Protein AF-A0A0J8TZ63-F1 (afdb_monomer)

pLDDT: mean 70.08, std 13.72, range [38.59, 92.56]

Secondary structure (DSSP, 8-state):
--SSHHHHHHHHHHHHHHHHHHHHHHHHHHHHHHHHHHHHHHHHHT--S-HHHHHHHHHHHHHHHHHHHHHHHHHHHHHHHHHHHTTSS---TTHHHHHHHHHHHHHHHHHHHHHHHHHHHHHHHHHHHHHTTT-TTHHHHHHHHHHHHHHHHHHHHHHHHHHHH-THHHHHHHHHHHHHHHHHHHHHHHHHHT-

Structure (mmCIF, N/CA/C/O backbone):
data_AF-A0A0J8TZ63-F1
#
_entry.id   AF-A0A0J8TZ63-F1
#
loop_
_atom_site.group_PDB
_atom_site.id
_atom_site.type_symbol
_atom_site.label_atom_id
_atom_site.label_alt_id
_atom_site.label_comp_id
_atom_site.label_asym_id
_atom_site.label_entity_id
_atom_site.label_seq_id
_atom_site.pdbx_PDB_ins_code
_atom_site.Cartn_x
_atom_site.Cartn_y
_atom_site.Cartn_z
_atom_site.occupancy
_atom_site.B_iso_or_equiv
_atom_site.auth_seq_id
_atom_site.auth_comp_id
_atom_site.auth_asym_id
_atom_site.auth_atom_id
_atom_site.pdbx_PDB_model_num
ATOM 1 N N . MET A 1 1 ? 29.884 -23.725 -29.651 1.00 50.72 1 MET A N 1
ATOM 2 C CA . MET A 1 1 ? 29.909 -24.199 -28.254 1.00 50.72 1 MET A CA 1
ATOM 3 C C . MET A 1 1 ? 30.687 -23.109 -27.531 1.00 50.72 1 MET A C 1
ATOM 5 O O . MET A 1 1 ? 31.843 -22.945 -27.877 1.00 50.72 1 MET A O 1
ATOM 9 N N . ASP A 1 2 ? 30.129 -22.141 -26.799 1.00 47.69 2 ASP A N 1
ATOM 10 C CA . ASP A 1 2 ? 29.003 -22.162 -25.856 1.00 47.69 2 ASP A CA 1
ATOM 11 C C . ASP A 1 2 ? 28.454 -20.734 -25.594 1.00 47.69 2 ASP A C 1
ATOM 13 O O . ASP A 1 2 ? 28.443 -20.260 -24.465 1.00 47.69 2 ASP A O 1
ATOM 17 N N . GLU A 1 3 ? 28.028 -19.995 -26.627 1.00 51.59 3 GLU A N 1
ATOM 18 C CA . GLU A 1 3 ? 27.543 -18.605 -26.441 1.00 51.59 3 GLU A CA 1
ATOM 19 C C . GLU A 1 3 ? 26.008 -18.493 -26.301 1.00 51.59 3 GLU A C 1
ATOM 21 O O . GLU A 1 3 ? 25.497 -17.484 -25.827 1.00 51.59 3 GLU A O 1
ATOM 26 N N . SER A 1 4 ? 25.251 -19.548 -26.636 1.00 54.16 4 SER A N 1
ATOM 27 C CA . SER A 1 4 ? 23.775 -19.570 -26.570 1.00 54.16 4 SER A CA 1
ATOM 28 C C . SER A 1 4 ? 23.189 -20.064 -25.238 1.00 54.16 4 SER A C 1
ATOM 30 O O . SER A 1 4 ? 21.985 -19.944 -25.008 1.00 54.16 4 SER A O 1
ATOM 32 N N . LEU A 1 5 ? 24.023 -20.634 -24.365 1.00 53.41 5 LEU A N 1
ATOM 33 C CA . LEU A 1 5 ? 23.642 -21.169 -23.053 1.00 53.41 5 LEU A CA 1
ATOM 34 C C . LEU A 1 5 ? 23.323 -20.080 -22.001 1.00 53.41 5 LEU A C 1
ATOM 36 O O . LEU A 1 5 ? 22.266 -20.182 -21.377 1.00 53.41 5 LEU A O 1
ATOM 40 N N . PRO A 1 6 ? 24.112 -18.992 -21.847 1.00 58.62 6 PRO A N 1
ATOM 41 C CA . PRO A 1 6 ? 23.830 -17.984 -20.818 1.00 58.62 6 PRO A CA 1
ATOM 42 C C . PRO A 1 6 ? 22.564 -17.162 -21.108 1.00 58.62 6 PRO A C 1
ATOM 44 O O . PRO A 1 6 ? 21.878 -16.724 -20.186 1.00 58.62 6 PRO A O 1
ATOM 47 N N . THR A 1 7 ? 22.209 -16.969 -22.382 1.00 64.75 7 THR A N 1
ATOM 48 C CA . THR A 1 7 ? 20.997 -16.229 -22.768 1.00 64.75 7 THR A CA 1
ATOM 49 C C . THR A 1 7 ? 19.724 -17.032 -22.515 1.00 64.75 7 THR A C 1
ATOM 51 O O . THR A 1 7 ? 18.702 -16.465 -22.127 1.00 64.75 7 THR A O 1
ATOM 54 N N . LEU A 1 8 ? 19.769 -18.355 -22.712 1.00 66.50 8 LEU A N 1
ATOM 55 C CA . LEU A 1 8 ? 18.609 -19.220 -22.510 1.00 66.50 8 LEU A CA 1
ATOM 56 C C . LEU A 1 8 ? 18.281 -19.365 -21.019 1.00 66.50 8 LEU A C 1
ATOM 58 O O . LEU A 1 8 ? 17.120 -19.220 -20.639 1.00 66.50 8 LEU A O 1
ATOM 62 N N . GLU A 1 9 ? 19.286 -19.569 -20.166 1.00 71.88 9 GLU A N 1
ATOM 63 C CA . GLU A 1 9 ? 19.081 -19.627 -18.713 1.00 71.88 9 GLU A CA 1
ATOM 64 C C . GLU A 1 9 ? 18.528 -18.299 -18.175 1.00 71.88 9 GLU A C 1
ATOM 66 O O . GLU A 1 9 ? 17.492 -18.299 -17.512 1.00 71.88 9 GLU A O 1
ATOM 71 N N . ALA A 1 10 ? 19.104 -17.158 -18.578 1.00 67.88 10 ALA A N 1
ATOM 72 C CA . ALA A 1 10 ? 18.615 -15.836 -18.180 1.00 67.88 10 ALA A CA 1
ATOM 73 C C . ALA A 1 10 ? 17.159 -15.580 -18.614 1.00 67.88 10 ALA A C 1
ATOM 75 O O . ALA A 1 10 ? 16.341 -15.127 -17.816 1.00 67.88 10 ALA A O 1
ATOM 76 N N . THR A 1 11 ? 16.793 -15.899 -19.861 1.00 67.75 11 THR A N 1
ATOM 77 C CA . THR A 1 11 ? 15.396 -15.751 -20.321 1.00 67.75 11 THR A CA 1
ATOM 78 C C . THR A 1 11 ? 14.427 -16.662 -19.564 1.00 67.75 11 THR A C 1
ATOM 80 O O . THR A 1 11 ? 13.301 -16.253 -19.274 1.00 67.75 11 THR A O 1
ATOM 83 N N . THR A 1 12 ? 14.866 -17.867 -19.192 1.00 70.38 12 THR A N 1
ATOM 84 C CA . THR A 1 12 ? 14.046 -18.838 -18.458 1.00 70.38 12 THR A CA 1
ATOM 85 C C . THR A 1 12 ? 13.803 -18.378 -17.020 1.00 70.38 12 THR A C 1
ATOM 87 O O . THR A 1 12 ? 12.659 -18.395 -16.565 1.00 70.38 12 THR A O 1
ATOM 90 N N . GLU A 1 13 ? 14.831 -17.887 -16.321 1.00 74.69 13 GLU A N 1
ATOM 91 C CA . GLU A 1 13 ? 14.690 -17.338 -14.965 1.00 74.69 13 GLU A CA 1
ATOM 92 C C . GLU A 1 13 ? 13.761 -16.117 -14.922 1.00 74.69 13 GLU A C 1
ATOM 94 O O . GLU A 1 13 ? 12.886 -16.031 -14.057 1.00 74.69 13 GLU A O 1
ATOM 99 N N . ILE A 1 14 ? 13.887 -15.208 -15.893 1.00 70.19 14 ILE A N 1
ATOM 100 C CA . ILE A 1 14 ? 13.038 -14.013 -16.002 1.00 70.19 14 ILE A CA 1
ATOM 101 C C . ILE A 1 14 ? 11.570 -14.412 -16.219 1.00 70.19 14 ILE A C 1
ATOM 103 O O . ILE A 1 14 ? 10.674 -13.894 -15.551 1.00 70.19 14 ILE A O 1
ATOM 107 N N . PHE A 1 15 ? 11.313 -15.371 -17.109 1.00 71.38 15 PHE A N 1
ATOM 108 C CA . PHE A 1 15 ? 9.959 -15.843 -17.395 1.00 71.38 15 PHE A CA 1
ATOM 109 C C . PHE A 1 15 ? 9.316 -16.572 -16.204 1.00 71.38 15 PHE A C 1
ATOM 111 O O . PHE A 1 15 ? 8.123 -16.407 -15.927 1.00 71.38 15 PHE A O 1
ATOM 118 N N . ILE A 1 16 ? 10.100 -17.371 -15.472 1.00 77.69 16 ILE A N 1
ATOM 119 C CA . ILE A 1 16 ? 9.647 -18.045 -14.248 1.00 77.69 16 ILE A CA 1
ATOM 120 C C . ILE A 1 16 ? 9.289 -17.011 -13.177 1.00 77.69 16 ILE A C 1
ATOM 122 O O . ILE A 1 16 ? 8.248 -17.142 -12.522 1.00 77.69 16 ILE A O 1
ATOM 126 N N . ALA A 1 17 ? 10.105 -15.968 -13.022 1.00 77.94 17 ALA A N 1
ATOM 127 C CA . ALA A 1 17 ? 9.855 -14.895 -12.070 1.00 77.94 17 ALA A CA 1
ATOM 128 C C . ALA A 1 17 ? 8.562 -14.126 -12.396 1.00 77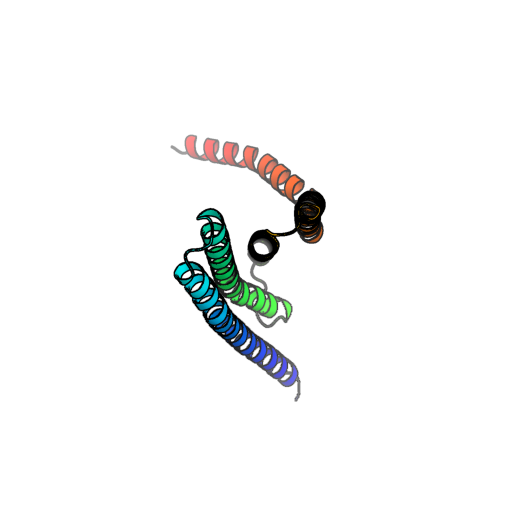.94 17 ALA A C 1
ATOM 130 O O . ALA A 1 17 ? 7.766 -13.873 -11.490 1.00 77.94 17 ALA A O 1
ATOM 131 N N . GLU A 1 18 ? 8.293 -13.825 -13.672 1.00 78.88 18 GLU A N 1
ATOM 132 C CA . GLU A 1 18 ? 7.082 -13.104 -14.092 1.00 78.88 18 GLU A CA 1
ATOM 133 C C . GLU A 1 18 ? 5.816 -13.897 -13.757 1.00 78.88 18 GLU A C 1
ATOM 135 O O . GLU A 1 18 ? 4.876 -13.382 -13.142 1.00 78.88 18 GLU A O 1
ATOM 140 N N . ARG A 1 19 ? 5.812 -15.186 -14.108 1.00 81.00 19 ARG A N 1
ATOM 141 C CA . ARG A 1 19 ? 4.686 -16.082 -13.841 1.00 81.00 19 ARG A CA 1
ATOM 142 C C . ARG A 1 19 ? 4.453 -16.254 -12.344 1.00 81.00 19 ARG A C 1
ATOM 144 O O . ARG A 1 19 ? 3.310 -16.189 -11.899 1.00 81.00 19 ARG A O 1
ATOM 151 N N . THR A 1 20 ? 5.523 -16.442 -11.575 1.00 84.88 20 THR A N 1
ATOM 152 C CA . THR A 1 20 ? 5.445 -16.602 -10.118 1.00 84.88 20 THR A CA 1
ATOM 153 C C . THR A 1 20 ? 4.880 -15.344 -9.465 1.00 84.88 20 THR A C 1
ATOM 155 O O . THR A 1 20 ? 3.964 -15.437 -8.653 1.00 84.88 20 THR A O 1
ATOM 158 N N . LEU A 1 21 ? 5.351 -14.162 -9.865 1.00 83.38 21 LEU A N 1
ATOM 159 C CA . LEU A 1 21 ? 4.903 -12.888 -9.306 1.00 83.38 21 LEU A CA 1
ATOM 160 C C . LEU A 1 21 ? 3.423 -12.607 -9.613 1.00 83.38 21 LEU A C 1
ATOM 162 O O . LEU A 1 21 ? 2.678 -12.233 -8.710 1.00 83.38 21 LEU A O 1
ATOM 166 N N . ASN A 1 22 ? 2.971 -12.867 -10.845 1.00 85.38 22 ASN A N 1
ATOM 167 C CA . ASN A 1 22 ? 1.557 -12.749 -11.221 1.00 85.38 22 ASN A CA 1
ATOM 168 C C . ASN A 1 22 ? 0.657 -13.687 -10.403 1.00 85.38 22 ASN A C 1
ATOM 170 O O . ASN A 1 22 ? -0.403 -13.277 -9.929 1.00 85.38 22 ASN A O 1
ATOM 174 N N . ILE A 1 23 ? 1.085 -14.938 -10.205 1.00 87.88 23 ILE A N 1
ATOM 175 C CA . ILE A 1 23 ? 0.350 -15.905 -9.379 1.00 87.88 23 ILE A CA 1
ATOM 176 C C . ILE A 1 23 ? 0.268 -15.416 -7.929 1.00 87.88 23 ILE A C 1
ATOM 178 O O . ILE A 1 23 ? -0.803 -15.489 -7.327 1.00 87.88 23 ILE A O 1
ATOM 182 N N . LEU A 1 24 ? 1.365 -14.889 -7.378 1.00 88.19 24 LEU A N 1
ATOM 183 C CA . LEU A 1 24 ? 1.403 -14.362 -6.014 1.00 88.19 24 LEU A CA 1
ATOM 184 C C . LEU A 1 24 ? 0.469 -13.162 -5.831 1.00 88.19 24 LEU A C 1
ATOM 186 O O . LEU A 1 24 ? -0.272 -13.138 -4.855 1.00 88.19 24 LEU A O 1
ATOM 190 N N . ILE A 1 25 ? 0.453 -12.215 -6.772 1.00 88.12 25 ILE A N 1
ATOM 191 C CA . ILE A 1 25 ? -0.448 -11.050 -6.751 1.00 88.12 25 ILE A CA 1
ATOM 192 C C . ILE A 1 25 ? -1.913 -11.501 -6.728 1.00 88.12 25 ILE A C 1
ATOM 194 O O . ILE A 1 25 ? -2.678 -11.110 -5.845 1.00 88.12 25 ILE A O 1
ATOM 198 N N . ILE A 1 26 ? -2.304 -12.394 -7.641 1.00 89.31 26 ILE A N 1
ATOM 199 C CA . ILE A 1 26 ? -3.679 -12.911 -7.699 1.00 89.31 26 ILE A CA 1
ATOM 200 C C . ILE A 1 26 ? -4.027 -13.655 -6.404 1.00 89.31 26 ILE A C 1
ATOM 202 O O . ILE A 1 26 ? -5.100 -13.448 -5.837 1.00 89.31 26 ILE A O 1
ATOM 206 N N . PHE A 1 27 ? -3.117 -14.494 -5.905 1.00 92.56 27 PHE A N 1
ATOM 207 C CA . PHE A 1 27 ? -3.316 -15.241 -4.667 1.00 92.56 27 PHE A CA 1
ATOM 208 C C . PHE A 1 27 ? -3.499 -14.318 -3.455 1.00 92.56 27 PHE A C 1
ATOM 210 O O . PHE A 1 27 ? -4.443 -14.502 -2.685 1.00 92.56 27 PHE A O 1
ATOM 217 N N . LEU A 1 28 ? -2.647 -13.301 -3.303 1.00 88.06 28 LEU A N 1
ATOM 218 C CA . LEU A 1 28 ? -2.734 -12.309 -2.230 1.00 88.06 28 LEU A CA 1
ATOM 219 C C . LEU A 1 28 ? -4.003 -11.464 -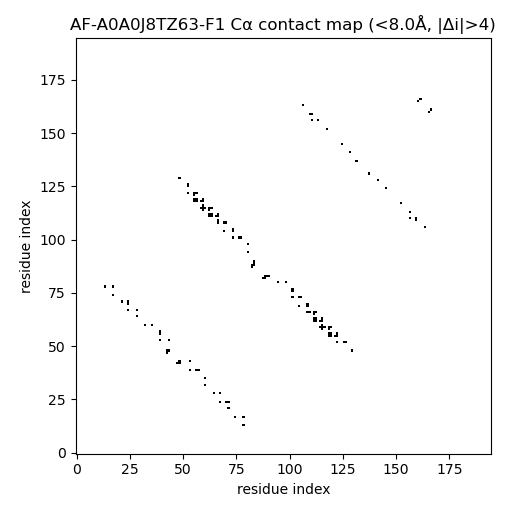2.337 1.00 88.06 28 LEU A C 1
ATOM 221 O O . LEU A 1 28 ? -4.643 -11.211 -1.318 1.00 88.06 28 LEU A O 1
ATOM 225 N N . THR A 1 29 ? -4.421 -11.106 -3.552 1.00 90.38 29 THR A N 1
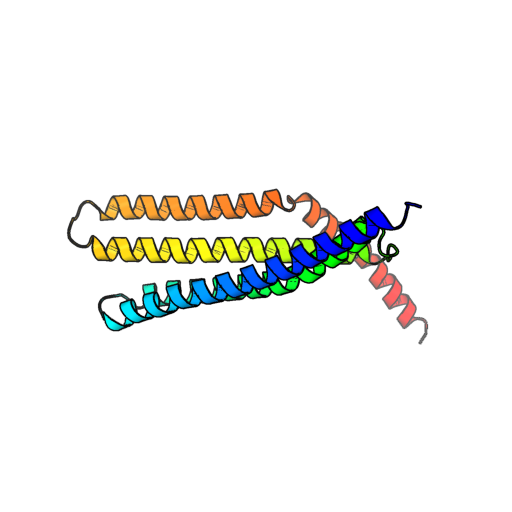ATOM 226 C CA . THR A 1 29 ? -5.681 -10.390 -3.795 1.00 90.38 29 THR A CA 1
ATOM 227 C C . THR A 1 29 ? -6.878 -11.221 -3.333 1.00 90.38 29 THR A C 1
ATOM 229 O O . THR A 1 29 ? -7.735 -10.737 -2.587 1.00 90.38 29 THR A O 1
ATOM 232 N N . VAL A 1 30 ? -6.930 -12.498 -3.731 1.00 92.25 30 VAL A N 1
ATOM 233 C CA . VAL A 1 30 ? -7.997 -13.423 -3.326 1.00 92.25 30 VAL A CA 1
ATOM 234 C C . VAL A 1 30 ? -7.987 -13.601 -1.810 1.00 92.25 30 VAL A C 1
ATOM 236 O O . VAL A 1 30 ? -9.018 -13.404 -1.171 1.00 92.25 30 VAL A O 1
ATOM 239 N N . LEU A 1 31 ? -6.830 -13.876 -1.211 1.00 90.12 31 LEU A N 1
ATOM 240 C CA . LEU A 1 31 ? -6.693 -14.033 0.235 1.00 90.12 31 LEU A CA 1
ATOM 241 C C . LEU A 1 31 ? -7.120 -12.763 0.993 1.00 90.12 31 LEU A C 1
ATOM 243 O O . LEU A 1 31 ? -7.881 -12.841 1.956 1.00 90.12 31 LEU A O 1
ATOM 247 N N . GLY A 1 32 ? -6.688 -11.588 0.530 1.00 85.44 32 GLY A N 1
ATOM 248 C CA . GLY A 1 32 ? -7.035 -10.290 1.102 1.00 85.44 32 GLY A CA 1
ATOM 249 C C . GLY A 1 32 ? -8.536 -10.016 1.047 1.00 85.44 32 GLY A C 1
ATOM 250 O O . GLY A 1 32 ? -9.129 -9.626 2.054 1.00 85.44 32 GLY A O 1
ATOM 251 N N . SER A 1 33 ? -9.183 -10.304 -0.085 1.00 88.31 33 SER A N 1
ATOM 252 C CA . SER A 1 33 ? -10.640 -10.182 -0.216 1.00 88.31 33 SER A CA 1
ATOM 253 C C . SER A 1 33 ? -11.388 -11.142 0.719 1.00 88.31 33 SER A C 1
ATOM 255 O O . SER A 1 33 ? -12.306 -10.720 1.424 1.00 88.31 33 SER A O 1
ATOM 257 N N . VAL A 1 34 ? -10.938 -12.396 0.830 1.00 89.88 34 VAL A N 1
ATOM 258 C CA . VAL A 1 34 ? -11.520 -13.407 1.727 1.00 89.88 34 VAL A CA 1
ATOM 259 C C . VAL A 1 34 ? -11.352 -13.037 3.199 1.00 89.88 34 VAL A C 1
ATOM 261 O O . VAL A 1 34 ? -12.187 -13.420 4.004 1.00 89.88 34 VAL A O 1
ATOM 264 N N . ILE A 1 35 ? -10.329 -12.274 3.584 1.00 85.38 35 ILE A N 1
ATOM 265 C CA . ILE A 1 35 ? -10.170 -11.797 4.966 1.00 85.38 35 ILE A CA 1
ATOM 266 C C . ILE A 1 35 ? -11.004 -10.531 5.210 1.00 85.38 35 ILE A C 1
ATOM 268 O O . ILE A 1 35 ? -11.671 -10.408 6.243 1.00 85.38 35 ILE A O 1
ATOM 272 N N . LEU A 1 36 ? -11.003 -9.583 4.271 1.00 81.25 36 LEU A N 1
ATOM 273 C CA . LEU A 1 36 ? -11.647 -8.279 4.447 1.00 81.25 36 LEU A CA 1
ATOM 274 C C . LEU A 1 36 ? -13.175 -8.350 4.350 1.00 81.25 36 LEU A C 1
ATOM 276 O O . LEU A 1 36 ? -13.854 -7.707 5.153 1.00 81.25 36 LEU A O 1
ATOM 280 N N . ILE A 1 37 ? -13.729 -9.164 3.446 1.00 83.50 37 ILE A N 1
ATOM 281 C CA . ILE A 1 37 ? -15.182 -9.280 3.238 1.00 83.50 37 ILE A CA 1
ATOM 282 C C . ILE A 1 37 ? -15.895 -9.831 4.488 1.00 83.50 37 ILE A C 1
ATOM 284 O O . ILE A 1 37 ? -16.823 -9.174 4.967 1.00 83.50 37 ILE A O 1
ATOM 288 N N . PRO A 1 38 ? -15.477 -10.960 5.099 1.00 81.19 38 PRO A N 1
ATOM 289 C CA . PRO A 1 38 ? -16.085 -11.457 6.330 1.00 81.19 38 PRO A CA 1
ATOM 290 C C . PRO A 1 38 ? -15.850 -10.516 7.502 1.00 81.19 38 PRO A C 1
ATOM 292 O O . PRO A 1 38 ? -16.729 -10.375 8.343 1.00 81.19 38 PRO A O 1
ATOM 295 N N . THR A 1 39 ? -14.701 -9.839 7.558 1.00 75.44 39 THR A N 1
ATOM 296 C CA . THR A 1 39 ? -14.415 -8.864 8.616 1.00 75.44 39 THR A CA 1
ATOM 297 C C . THR A 1 39 ? -15.366 -7.666 8.543 1.00 75.44 39 THR A C 1
ATOM 299 O O . THR A 1 39 ? -15.878 -7.223 9.575 1.00 75.44 39 THR A O 1
ATOM 302 N N . ALA A 1 40 ? -15.662 -7.176 7.335 1.00 75.19 40 ALA A N 1
ATOM 303 C CA . ALA A 1 40 ? -16.677 -6.153 7.102 1.00 75.19 40 ALA A CA 1
ATOM 304 C C . ALA A 1 40 ? -18.091 -6.681 7.410 1.00 75.19 40 ALA A C 1
ATOM 306 O O . ALA A 1 40 ? -18.869 -6.012 8.091 1.00 75.19 40 ALA A O 1
ATOM 307 N N . TYR A 1 41 ? -18.403 -7.909 6.984 1.00 76.06 41 TYR A N 1
ATOM 308 C CA . TYR A 1 41 ? -19.716 -8.531 7.155 1.00 76.06 41 TYR A CA 1
ATOM 309 C C . TYR A 1 41 ? -20.051 -8.862 8.620 1.00 76.06 41 TYR A C 1
ATOM 311 O O . TYR A 1 41 ? -21.135 -8.523 9.096 1.00 76.06 41 TYR A O 1
ATOM 319 N N . LEU A 1 42 ? -19.123 -9.461 9.378 1.00 71.81 42 LEU A N 1
ATOM 320 C CA . LEU A 1 42 ? -19.295 -9.736 10.812 1.00 71.81 42 LEU A CA 1
ATOM 321 C C . LEU A 1 42 ? -19.542 -8.446 11.597 1.00 71.81 42 LEU A C 1
ATOM 323 O O . LEU A 1 42 ? -20.358 -8.437 12.522 1.00 71.81 42 LEU A O 1
ATOM 327 N N . ARG A 1 43 ? -18.853 -7.361 11.222 1.00 69.69 43 ARG A N 1
ATOM 328 C CA . ARG A 1 43 ? -19.020 -6.041 11.844 1.00 69.69 43 ARG A CA 1
ATOM 329 C C . ARG A 1 43 ? -20.359 -5.410 11.502 1.00 69.69 43 ARG A C 1
ATOM 331 O O . ARG A 1 43 ? -21.012 -4.906 12.411 1.00 69.69 43 ARG A O 1
ATOM 338 N N . TRP A 1 44 ? -20.799 -5.506 10.247 1.00 65.81 44 TRP A N 1
ATOM 339 C CA . TRP A 1 44 ? -22.130 -5.057 9.836 1.00 65.81 44 TRP A CA 1
ATOM 340 C C . TRP A 1 44 ? -23.230 -5.792 10.613 1.00 65.81 44 TRP A C 1
ATOM 342 O O . TRP A 1 44 ? -24.144 -5.176 11.157 1.00 65.81 44 TRP A O 1
ATOM 352 N N . ARG A 1 45 ? -23.108 -7.118 10.747 1.00 67.44 45 ARG A N 1
ATOM 353 C CA . ARG A 1 45 ? -24.138 -7.960 11.372 1.00 67.44 45 ARG A CA 1
ATOM 354 C C . ARG A 1 45 ? -24.242 -7.799 12.890 1.00 67.44 45 ARG A C 1
ATOM 356 O O . ARG A 1 45 ? -25.284 -8.119 13.451 1.00 67.44 45 ARG A O 1
ATOM 363 N N . HIS A 1 46 ? -23.200 -7.309 13.562 1.00 63.91 46 HIS A N 1
ATOM 364 C CA . HIS A 1 46 ? -23.236 -7.068 15.009 1.00 63.91 46 HIS A CA 1
ATOM 365 C C . HIS A 1 46 ? -23.918 -5.751 15.413 1.00 63.91 46 HIS A C 1
ATOM 367 O O . HIS A 1 46 ? -24.090 -5.531 16.610 1.00 63.91 46 HIS A O 1
ATOM 373 N N . GLY A 1 47 ? -24.304 -4.880 14.465 1.00 55.88 47 GLY A N 1
ATOM 374 C CA . GLY A 1 47 ? -25.164 -3.704 14.700 1.00 55.88 47 GLY A CA 1
ATOM 375 C C . GLY A 1 47 ? -24.664 -2.688 15.741 1.00 55.88 47 GLY A C 1
ATOM 376 O O . GLY A 1 47 ? -25.400 -1.785 16.124 1.00 55.88 47 GLY A O 1
ATOM 377 N N . ARG A 1 48 ? -23.428 -2.842 16.236 1.00 51.31 48 ARG A N 1
ATOM 378 C CA . ARG A 1 48 ? -22.905 -2.144 17.421 1.00 51.31 48 ARG A CA 1
ATOM 379 C C . ARG A 1 48 ? -21.969 -0.986 17.096 1.00 51.31 48 ARG A C 1
ATOM 381 O O . ARG A 1 48 ? -21.515 -0.332 18.029 1.00 51.31 48 ARG A O 1
ATOM 388 N N . LEU A 1 49 ? -21.645 -0.737 15.828 1.00 52.72 49 LEU A N 1
ATOM 389 C CA . LEU A 1 49 ? -20.561 0.166 15.426 1.00 52.72 49 LEU A CA 1
ATOM 390 C C . LEU A 1 49 ? -21.093 1.376 14.644 1.00 52.72 49 LEU A C 1
ATOM 392 O O . LEU A 1 49 ? -22.045 1.274 13.875 1.00 52.72 49 LEU A O 1
ATOM 396 N N . LYS A 1 50 ? -20.475 2.535 14.885 1.00 57.88 50 LYS A N 1
ATOM 397 C CA . LYS A 1 50 ? -20.824 3.835 14.295 1.00 57.88 50 LYS A CA 1
ATOM 398 C C . LYS A 1 50 ? -20.497 3.809 12.794 1.00 57.88 50 LYS A C 1
ATOM 400 O O . LYS A 1 50 ? -19.429 3.326 12.428 1.00 57.88 50 LYS A O 1
ATOM 405 N N . GLU A 1 51 ? -21.365 4.367 11.945 1.00 63.59 51 GLU A N 1
ATOM 406 C CA . GLU A 1 51 ? -21.255 4.375 10.465 1.00 63.59 51 GLU A CA 1
ATOM 407 C C . GLU A 1 51 ? -19.849 4.722 9.937 1.00 63.59 51 GLU A C 1
ATOM 409 O O . GLU A 1 51 ? -19.401 4.214 8.912 1.00 63.59 51 GLU A O 1
ATOM 414 N N . THR A 1 52 ? -19.109 5.540 10.686 1.00 65.88 52 THR A N 1
ATOM 415 C CA . THR A 1 52 ? -17.756 5.995 10.360 1.00 65.88 52 THR A CA 1
ATOM 416 C C . THR A 1 52 ? -16.716 4.870 10.272 1.00 65.88 52 THR A C 1
ATOM 418 O O . THR A 1 52 ? -15.792 4.972 9.472 1.00 65.88 52 THR A O 1
ATOM 421 N N . GLU A 1 53 ? -16.843 3.783 11.041 1.00 70.56 53 GLU A N 1
ATOM 422 C CA . GLU A 1 53 ? -15.869 2.676 11.013 1.00 70.56 53 GLU A CA 1
ATOM 423 C C . GLU A 1 53 ? -15.986 1.828 9.745 1.00 70.56 53 GLU A C 1
ATOM 425 O O . GLU A 1 53 ? -14.975 1.396 9.188 1.00 70.56 53 GLU A O 1
ATOM 430 N N . VAL A 1 54 ? -17.215 1.635 9.259 1.00 73.06 54 VAL A N 1
ATOM 431 C CA . VAL A 1 54 ? -17.488 0.889 8.024 1.00 73.06 54 VAL A CA 1
ATOM 432 C C . VAL A 1 54 ? -16.887 1.620 6.825 1.00 73.06 54 VAL A C 1
ATOM 434 O O . VAL A 1 54 ? -16.259 0.989 5.978 1.00 73.06 54 VAL A O 1
ATOM 437 N N . ILE A 1 55 ? -16.989 2.953 6.797 1.00 78.69 55 ILE A N 1
ATOM 438 C CA . ILE A 1 55 ? -16.431 3.791 5.727 1.00 78.69 55 ILE A CA 1
ATOM 439 C C . ILE A 1 55 ? -14.909 3.610 5.619 1.00 78.69 55 ILE A C 1
ATOM 441 O O . ILE A 1 55 ? -14.397 3.441 4.515 1.00 78.69 55 ILE A O 1
ATOM 445 N N . PHE A 1 56 ? -14.180 3.571 6.741 1.00 79.81 56 PHE A N 1
ATOM 446 C CA . PHE A 1 56 ? -12.723 3.365 6.725 1.00 79.81 56 PHE A CA 1
ATOM 447 C C . PHE A 1 56 ? -12.312 1.968 6.243 1.00 79.81 56 PHE A C 1
ATOM 449 O O . PHE A 1 56 ? -11.289 1.835 5.572 1.00 79.81 56 PHE A O 1
ATOM 456 N N . ILE A 1 57 ? -13.101 0.934 6.553 1.00 78.19 57 ILE A N 1
ATOM 457 C CA . ILE A 1 57 ? -12.846 -0.437 6.081 1.00 78.19 57 ILE A CA 1
ATOM 458 C C . ILE A 1 57 ? -13.070 -0.529 4.572 1.00 78.19 57 ILE A C 1
ATOM 460 O O . ILE A 1 57 ? -12.231 -1.079 3.862 1.00 78.19 57 ILE A O 1
ATOM 464 N N . VAL A 1 58 ? -14.172 0.040 4.076 1.00 82.38 58 VAL A N 1
ATOM 465 C CA . VAL A 1 58 ? -14.482 0.067 2.640 1.00 82.38 58 VAL A CA 1
ATOM 466 C C . VAL A 1 58 ? -13.435 0.878 1.880 1.00 82.38 58 VAL A C 1
ATOM 468 O O . VAL A 1 58 ? -12.933 0.413 0.862 1.00 82.38 58 VAL A O 1
ATOM 471 N N . ALA A 1 59 ? -13.041 2.045 2.395 1.00 83.38 59 ALA A N 1
ATOM 472 C CA . ALA A 1 59 ? -11.970 2.842 1.805 1.00 83.38 59 ALA A CA 1
ATOM 473 C C . ALA A 1 59 ? -10.643 2.067 1.765 1.00 83.38 59 ALA A C 1
ATOM 475 O O . ALA A 1 59 ? -9.997 2.019 0.722 1.00 83.38 59 ALA A O 1
ATOM 476 N N . GLY A 1 60 ? -10.265 1.394 2.859 1.00 83.31 60 GLY A N 1
ATOM 477 C CA . GLY A 1 60 ? -9.075 0.540 2.900 1.00 83.31 60 GLY A CA 1
ATOM 478 C C . GLY A 1 60 ? -9.121 -0.598 1.876 1.00 83.31 60 GLY A C 1
ATOM 479 O O . GLY A 1 60 ? -8.120 -0.864 1.216 1.00 83.31 60 GLY A O 1
ATOM 480 N N . TYR A 1 61 ? -10.288 -1.221 1.684 1.00 84.50 61 TYR A N 1
ATOM 481 C CA . TYR A 1 61 ? -10.489 -2.245 0.657 1.00 84.50 61 TYR A CA 1
ATOM 482 C C . TYR A 1 61 ? -10.347 -1.685 -0.766 1.00 84.50 61 TYR A C 1
ATOM 484 O O . TYR A 1 61 ? -9.697 -2.306 -1.604 1.00 84.50 61 TYR A O 1
ATOM 492 N N . LEU A 1 62 ? -10.888 -0.494 -1.037 1.00 87.31 62 LEU A N 1
ATOM 493 C CA . LEU A 1 62 ? -10.727 0.169 -2.335 1.00 87.31 62 LEU A CA 1
ATOM 494 C C . LEU A 1 62 ? -9.260 0.509 -2.627 1.00 87.31 62 LEU A C 1
ATOM 496 O O . LEU A 1 62 ? -8.796 0.262 -3.737 1.00 87.31 62 LEU A O 1
ATOM 500 N N . PHE A 1 63 ? -8.516 1.023 -1.642 1.00 85.81 63 PHE A N 1
ATOM 501 C CA . PHE A 1 63 ? -7.083 1.291 -1.807 1.00 85.81 63 PHE A CA 1
ATOM 502 C C . PHE A 1 63 ? -6.269 0.008 -2.000 1.00 85.81 63 PHE A C 1
ATOM 504 O O . PHE A 1 63 ? -5.341 -0.001 -2.806 1.00 85.81 63 PHE A O 1
ATOM 511 N N . PHE A 1 64 ? -6.634 -1.081 -1.319 1.00 85.25 64 PHE A N 1
ATOM 512 C CA . PHE A 1 64 ? -6.026 -2.394 -1.532 1.00 85.25 64 PHE A CA 1
ATOM 513 C C . PHE A 1 64 ? -6.242 -2.888 -2.970 1.00 85.25 64 PHE A C 1
ATOM 515 O O . PHE A 1 64 ? -5.276 -3.228 -3.646 1.00 85.25 64 PHE A O 1
ATOM 522 N N . LEU A 1 65 ? -7.476 -2.835 -3.485 1.00 86.81 65 LEU A N 1
ATOM 523 C CA . LEU A 1 65 ? -7.751 -3.208 -4.877 1.00 86.81 65 LEU A CA 1
ATOM 524 C C . LEU A 1 65 ? -7.015 -2.312 -5.880 1.00 86.81 65 LEU A C 1
ATOM 526 O O . LEU A 1 65 ? -6.467 -2.809 -6.860 1.00 86.81 65 LEU A O 1
ATOM 530 N N . ALA A 1 66 ? -6.976 -1.001 -5.636 1.00 88.06 66 ALA A N 1
ATOM 531 C CA . ALA A 1 66 ? -6.251 -0.069 -6.493 1.00 88.06 66 ALA A CA 1
ATOM 532 C C . ALA A 1 66 ? -4.745 -0.383 -6.538 1.00 88.06 66 ALA A C 1
ATOM 534 O O . ALA A 1 66 ? -4.139 -0.310 -7.606 1.00 88.06 66 ALA A O 1
ATOM 535 N N . HIS A 1 67 ? -4.149 -0.767 -5.405 1.00 87.00 67 HIS A N 1
ATOM 536 C CA . HIS A 1 67 ? -2.748 -1.178 -5.342 1.00 87.00 67 HIS A CA 1
ATOM 537 C C . HIS A 1 67 ? -2.471 -2.429 -6.187 1.00 87.00 67 HIS A C 1
ATOM 539 O O . HIS A 1 67 ? -1.538 -2.426 -6.988 1.00 87.00 67 HIS A O 1
ATOM 545 N N . GLU A 1 68 ? -3.304 -3.463 -6.063 1.00 86.94 68 GLU A N 1
ATOM 546 C CA . GLU A 1 68 ? -3.156 -4.715 -6.819 1.00 86.94 68 GLU A CA 1
ATOM 547 C C . GLU A 1 68 ? -3.274 -4.484 -8.335 1.00 86.94 68 GLU A C 1
ATOM 549 O O . GLU A 1 68 ? -2.467 -4.984 -9.120 1.00 86.94 68 GLU A O 1
ATOM 554 N N . ILE A 1 69 ? -4.224 -3.642 -8.763 1.00 86.88 69 ILE A N 1
ATOM 555 C CA . ILE A 1 69 ? -4.370 -3.257 -10.175 1.00 86.88 69 ILE A CA 1
ATOM 556 C C . ILE A 1 69 ? -3.105 -2.549 -10.675 1.00 86.88 69 ILE A C 1
ATOM 558 O O . ILE A 1 69 ? -2.629 -2.839 -11.772 1.00 86.88 69 ILE A O 1
ATOM 562 N N . LEU A 1 70 ? -2.538 -1.638 -9.881 1.00 85.25 70 LEU A N 1
ATOM 563 C CA . LEU A 1 70 ? -1.307 -0.942 -10.252 1.00 85.25 70 LEU A CA 1
ATOM 564 C C . LEU A 1 70 ? -0.109 -1.886 -10.335 1.00 85.25 70 LEU A C 1
ATOM 566 O O . LEU A 1 70 ? 0.687 -1.749 -11.261 1.00 85.25 70 LEU A O 1
ATOM 570 N N . LEU A 1 71 ? 0.012 -2.857 -9.426 1.00 81.06 71 LEU A N 1
ATOM 571 C CA . LEU A 1 71 ? 1.054 -3.880 -9.510 1.00 81.06 71 LEU A CA 1
ATOM 572 C C . LEU A 1 71 ? 0.953 -4.665 -10.821 1.00 81.06 71 LEU A C 1
ATOM 574 O O . LEU A 1 71 ? 1.954 -4.777 -11.529 1.00 81.06 71 LEU A O 1
ATOM 578 N N . LEU A 1 72 ? -0.249 -5.104 -11.207 1.00 84.00 72 LEU A N 1
ATOM 579 C CA . LEU A 1 72 ? -0.470 -5.803 -12.479 1.00 84.00 72 LEU A CA 1
ATOM 580 C C . LEU A 1 72 ? -0.058 -4.969 -13.706 1.00 84.00 72 LEU A C 1
ATOM 582 O O . LEU A 1 72 ? 0.408 -5.531 -14.692 1.00 84.00 72 LEU A O 1
ATOM 586 N N . GLN A 1 73 ? -0.194 -3.640 -13.654 1.00 80.25 73 GLN A N 1
ATOM 587 C CA . GLN A 1 73 ? 0.235 -2.740 -14.736 1.00 80.25 73 GLN A CA 1
ATOM 588 C C . GLN A 1 73 ? 1.749 -2.470 -14.734 1.00 80.25 73 GLN A C 1
ATOM 590 O O . GLN A 1 73 ? 2.358 -2.321 -15.792 1.00 80.25 73 GLN A O 1
ATOM 595 N N . ILE A 1 74 ? 2.373 -2.407 -13.557 1.00 77.50 74 ILE A N 1
ATOM 596 C CA . ILE A 1 74 ? 3.805 -2.114 -13.394 1.00 77.50 74 ILE A CA 1
ATOM 597 C C . ILE A 1 74 ? 4.678 -3.299 -13.806 1.00 77.50 74 ILE A C 1
ATOM 599 O O . ILE A 1 74 ? 5.735 -3.104 -14.408 1.00 77.50 74 ILE A O 1
ATOM 603 N N . LEU A 1 75 ? 4.239 -4.523 -13.507 1.00 75.31 75 LEU A N 1
ATOM 604 C CA . LEU A 1 75 ? 4.964 -5.756 -13.815 1.00 75.31 75 LEU A CA 1
ATOM 605 C C . LEU A 1 75 ? 5.470 -5.835 -15.266 1.00 75.31 75 LEU A C 1
ATOM 607 O O . LEU A 1 75 ? 6.688 -5.904 -15.448 1.00 75.31 75 LEU A O 1
ATOM 611 N N . PRO A 1 76 ? 4.611 -5.771 -16.305 1.00 71.44 76 PRO A N 1
ATOM 612 C CA . PRO A 1 76 ? 5.065 -5.894 -17.693 1.00 71.44 76 PRO A CA 1
ATOM 613 C C . PRO A 1 76 ? 6.052 -4.787 -18.082 1.00 71.44 76 PRO A C 1
ATOM 615 O O . PRO A 1 76 ? 6.948 -4.997 -18.900 1.00 71.44 76 PRO A O 1
ATOM 618 N N . MET A 1 77 ? 5.929 -3.612 -17.463 1.00 66.94 77 MET A N 1
ATOM 619 C CA . MET A 1 77 ? 6.802 -2.475 -17.713 1.00 66.94 77 MET A CA 1
ATOM 620 C C . MET A 1 77 ? 8.213 -2.692 -17.151 1.00 66.94 77 MET A C 1
ATOM 622 O O . MET A 1 77 ? 9.198 -2.428 -17.840 1.00 66.94 77 MET A O 1
ATOM 626 N N . ILE A 1 78 ? 8.324 -3.222 -15.929 1.00 69.06 78 ILE A N 1
ATOM 627 C CA . ILE A 1 78 ? 9.613 -3.558 -15.306 1.00 69.06 7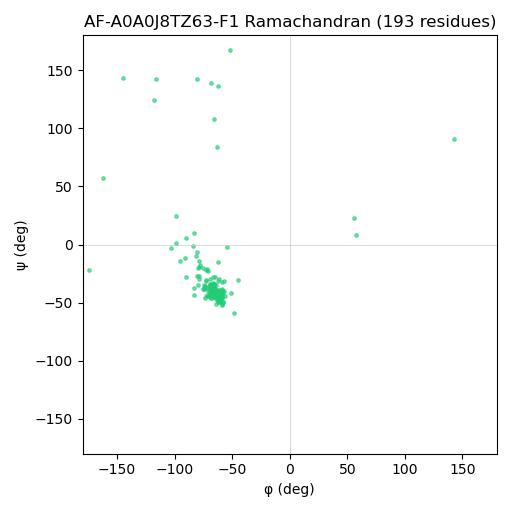8 ILE A CA 1
ATOM 628 C C . ILE A 1 78 ? 10.303 -4.690 -16.072 1.00 69.06 78 ILE A C 1
ATOM 630 O O . ILE A 1 78 ? 11.495 -4.583 -16.370 1.00 69.06 78 ILE A O 1
ATOM 634 N N . TYR A 1 79 ? 9.564 -5.736 -16.454 1.00 69.12 79 TYR A N 1
ATOM 635 C CA . TYR A 1 79 ? 10.122 -6.842 -17.235 1.00 69.12 79 TYR A CA 1
ATOM 636 C C . TYR A 1 79 ? 10.644 -6.362 -18.594 1.00 69.12 79 TYR A C 1
ATOM 638 O O . TYR A 1 79 ? 11.780 -6.678 -18.950 1.00 69.12 79 TYR A O 1
ATOM 646 N N . ARG A 1 80 ? 9.901 -5.502 -19.310 1.00 64.88 80 ARG A N 1
ATOM 647 C CA . ARG A 1 80 ? 10.340 -4.911 -20.591 1.00 64.88 80 ARG A CA 1
ATOM 648 C C . ARG A 1 80 ? 11.640 -4.112 -20.467 1.00 64.88 80 ARG A C 1
ATOM 650 O O . ARG A 1 80 ? 12.518 -4.225 -21.319 1.00 64.88 80 ARG A O 1
ATOM 657 N N . LEU A 1 81 ? 11.805 -3.358 -19.381 1.00 63.22 81 LEU A N 1
ATOM 658 C CA . LEU A 1 81 ? 13.056 -2.654 -19.077 1.00 63.22 81 LEU A CA 1
ATOM 659 C C . LEU A 1 81 ? 14.209 -3.619 -18.759 1.00 63.22 81 LEU A C 1
ATOM 661 O O . LEU A 1 81 ? 15.353 -3.345 -19.132 1.00 63.22 81 LEU A O 1
ATOM 665 N N . GLY A 1 82 ? 13.909 -4.750 -18.116 1.00 62.28 82 GLY A N 1
ATOM 666 C CA . GLY A 1 82 ? 14.847 -5.846 -17.876 1.00 62.28 82 GLY A CA 1
ATOM 667 C C . GLY A 1 82 ? 15.358 -6.498 -19.165 1.00 62.28 82 GLY A C 1
ATOM 668 O O . GLY A 1 82 ? 16.555 -6.769 -19.267 1.00 62.28 82 GLY A O 1
ATOM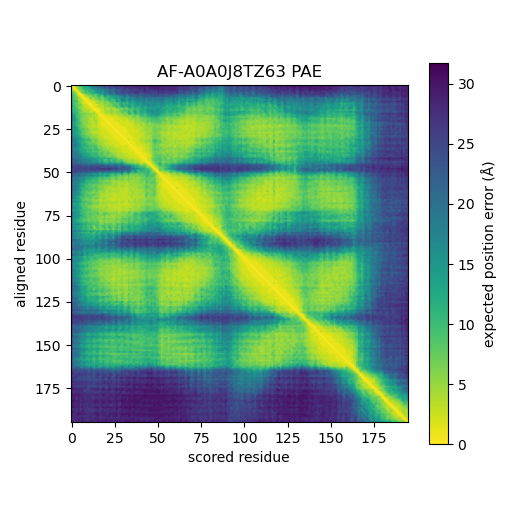 669 N N . TYR A 1 83 ? 14.507 -6.677 -20.181 1.00 63.38 83 TYR A N 1
ATOM 670 C CA . TYR A 1 83 ? 14.923 -7.219 -21.486 1.00 63.38 83 TYR A CA 1
ATOM 671 C C . TYR A 1 83 ? 15.936 -6.313 -22.205 1.00 63.38 83 TYR A C 1
ATOM 673 O O . TYR A 1 83 ? 16.926 -6.802 -22.750 1.00 63.38 83 TYR A O 1
ATOM 681 N N . VAL A 1 84 ? 15.750 -4.990 -22.137 1.00 60.59 84 VAL A N 1
ATOM 682 C CA . VAL A 1 84 ? 16.703 -4.012 -22.698 1.00 60.59 84 VAL A CA 1
ATOM 683 C C . VAL A 1 84 ? 18.008 -3.975 -21.892 1.00 60.59 84 VAL A C 1
ATOM 685 O O . VAL A 1 84 ? 19.091 -3.869 -22.465 1.00 60.59 84 VAL A O 1
ATOM 688 N N . ALA A 1 85 ? 17.936 -4.087 -20.560 1.00 59.75 85 ALA A N 1
ATOM 689 C CA . ALA A 1 85 ? 19.122 -4.093 -19.698 1.00 59.75 85 ALA A CA 1
ATOM 690 C C . ALA A 1 85 ? 20.017 -5.326 -19.924 1.00 59.75 85 ALA A C 1
ATOM 692 O O . ALA A 1 85 ? 21.240 -5.203 -19.890 1.00 59.75 85 ALA A O 1
ATOM 693 N N . ASN A 1 86 ? 19.420 -6.483 -20.223 1.00 58.47 86 ASN A N 1
ATOM 694 C CA . ASN A 1 86 ? 20.132 -7.731 -20.515 1.00 58.47 86 ASN A CA 1
ATOM 695 C C . ASN A 1 86 ? 20.617 -7.848 -21.974 1.00 58.47 86 ASN A C 1
ATOM 697 O O . ASN A 1 86 ? 21.067 -8.916 -22.378 1.00 58.47 86 ASN A O 1
ATOM 701 N N . ARG A 1 87 ? 20.541 -6.769 -22.775 1.00 56.53 87 ARG A N 1
ATOM 702 C CA . ARG A 1 87 ? 20.891 -6.743 -24.214 1.00 56.53 87 ARG A CA 1
ATOM 703 C C . ARG A 1 87 ? 20.144 -7.778 -25.070 1.00 56.53 87 ARG A C 1
ATOM 705 O O . ARG A 1 87 ? 20.600 -8.118 -26.156 1.00 56.53 87 ARG A O 1
ATOM 712 N N . LEU A 1 88 ? 18.989 -8.254 -24.603 1.00 56.22 88 LEU A N 1
ATOM 713 C CA . LEU A 1 88 ? 18.141 -9.200 -25.337 1.00 56.22 88 LEU A CA 1
ATOM 714 C C . LEU A 1 88 ? 17.258 -8.491 -26.383 1.00 56.22 88 LEU A C 1
ATOM 716 O O . LEU A 1 88 ? 16.631 -9.155 -27.202 1.00 56.22 88 LEU A O 1
ATOM 720 N N . MET A 1 89 ? 17.203 -7.153 -26.358 1.00 52.25 89 MET A N 1
ATOM 721 C CA . MET A 1 89 ? 16.449 -6.322 -27.299 1.00 52.25 89 MET A CA 1
ATOM 722 C C . MET A 1 89 ? 17.188 -5.006 -27.583 1.00 52.25 89 MET A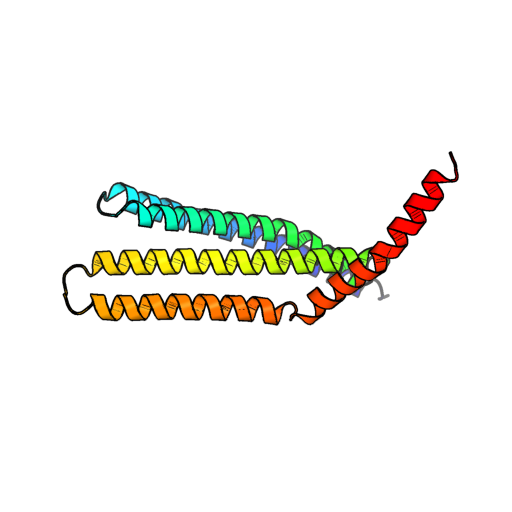 C 1
ATOM 724 O O . MET A 1 89 ? 17.803 -4.444 -26.673 1.00 52.25 89 MET A O 1
ATOM 728 N N . ASP A 1 90 ? 17.129 -4.517 -28.828 1.00 48.28 90 ASP A N 1
ATOM 729 C CA . ASP A 1 90 ? 17.833 -3.297 -29.242 1.00 48.28 90 ASP A CA 1
ATOM 730 C C . ASP A 1 90 ? 17.340 -2.053 -28.471 1.00 48.28 90 ASP A C 1
ATOM 732 O O . ASP A 1 90 ? 16.132 -1.871 -28.276 1.00 48.28 90 ASP A O 1
ATOM 736 N N . PRO A 1 91 ? 18.254 -1.175 -28.015 1.00 51.78 91 PRO A N 1
ATOM 737 C CA . PRO A 1 91 ? 17.904 0.015 -27.250 1.00 51.78 91 PRO A CA 1
ATOM 738 C C . PRO A 1 91 ? 17.103 1.003 -28.109 1.00 51.78 91 PRO A C 1
ATOM 740 O O . PRO A 1 91 ? 17.628 1.669 -28.997 1.00 51.78 91 PRO A O 1
ATOM 743 N N . TYR A 1 92 ? 15.810 1.114 -27.815 1.00 52.91 92 TYR A N 1
ATOM 744 C CA . TYR A 1 92 ? 14.898 2.033 -28.490 1.00 52.91 92 TYR A CA 1
ATOM 745 C C . TYR A 1 92 ? 15.035 3.467 -27.927 1.00 52.91 92 TYR A C 1
ATOM 747 O O . TYR A 1 92 ? 15.164 3.623 -26.713 1.00 52.91 92 TYR A O 1
ATOM 755 N N . PRO A 1 93 ? 14.956 4.544 -28.733 1.00 53.78 93 PRO A N 1
ATOM 756 C CA . PRO A 1 93 ? 15.140 5.926 -28.257 1.00 53.78 93 PRO A CA 1
ATOM 757 C C . PRO A 1 93 ? 14.109 6.393 -27.206 1.00 53.78 93 PRO A C 1
ATOM 759 O O . PRO A 1 93 ? 14.365 7.363 -26.497 1.00 53.78 93 PRO A O 1
ATOM 762 N N . ALA A 1 94 ? 12.985 5.682 -27.039 1.00 56.66 94 ALA A N 1
ATOM 763 C CA . ALA A 1 94 ? 11.961 5.971 -26.024 1.00 56.66 94 ALA A CA 1
ATOM 764 C C . ALA A 1 94 ? 12.244 5.374 -24.623 1.00 56.66 94 ALA A C 1
ATOM 766 O O . ALA A 1 94 ? 11.479 5.607 -23.688 1.00 56.66 94 ALA A O 1
ATOM 767 N N . ILE A 1 95 ? 13.343 4.629 -24.426 1.00 55.03 95 ILE A N 1
ATOM 768 C CA . ILE A 1 95 ? 13.648 3.950 -23.148 1.00 55.03 95 ILE A CA 1
ATOM 769 C C . ILE A 1 95 ? 13.708 4.891 -21.938 1.00 55.03 95 ILE A C 1
ATOM 771 O O . ILE A 1 95 ? 13.400 4.473 -20.826 1.00 55.03 95 ILE A O 1
ATOM 775 N N . LEU A 1 96 ? 14.124 6.146 -22.119 1.00 57.44 96 LEU A N 1
ATOM 776 C CA . LEU A 1 96 ? 14.230 7.114 -21.022 1.00 57.44 96 LEU A CA 1
ATOM 777 C C . LEU A 1 96 ? 12.856 7.620 -20.569 1.00 57.44 96 LEU A C 1
ATOM 779 O O . LEU A 1 96 ? 12.632 7.796 -19.372 1.00 57.44 96 LEU A O 1
ATOM 783 N N . GLU A 1 97 ? 11.938 7.812 -21.513 1.00 58.31 97 GLU A N 1
ATOM 784 C CA . GLU A 1 97 ? 10.579 8.283 -21.248 1.00 58.31 97 GLU A CA 1
ATOM 785 C C . GLU A 1 97 ? 9.717 7.169 -20.641 1.00 58.31 97 GLU A C 1
ATOM 787 O O . GLU A 1 97 ? 9.001 7.389 -19.662 1.00 58.31 97 GLU A O 1
ATOM 792 N N . GLU A 1 98 ? 9.891 5.930 -21.110 1.00 59.88 98 GLU A N 1
ATOM 793 C CA . GLU A 1 98 ? 9.253 4.766 -20.496 1.00 59.88 98 GLU A CA 1
ATOM 794 C C . GLU A 1 98 ? 9.789 4.482 -19.086 1.00 59.88 98 GLU A C 1
ATOM 796 O O . GLU A 1 98 ? 9.005 4.223 -18.174 1.00 59.88 98 GLU A O 1
ATOM 801 N N . ARG A 1 99 ? 11.102 4.606 -18.843 1.00 62.03 99 ARG A N 1
ATOM 802 C CA . ARG A 1 99 ? 11.663 4.466 -17.484 1.00 62.03 99 ARG A CA 1
ATOM 803 C C . ARG A 1 99 ? 11.062 5.471 -16.510 1.00 62.03 99 ARG A C 1
ATOM 805 O O . ARG A 1 99 ? 10.744 5.099 -15.384 1.00 62.03 99 ARG A O 1
ATOM 812 N N . HIS A 1 100 ? 10.895 6.723 -16.932 1.00 66.25 100 HIS A N 1
ATOM 813 C CA . HIS A 1 100 ? 10.312 7.753 -16.078 1.00 66.25 100 HIS A CA 1
ATOM 814 C C . HIS A 1 100 ? 8.863 7.417 -15.697 1.00 66.25 100 HIS A C 1
ATOM 816 O O . HIS A 1 100 ? 8.495 7.500 -14.526 1.00 66.25 100 HIS A O 1
ATOM 822 N N . SER A 1 101 ? 8.064 6.961 -16.661 1.00 66.88 101 SER A N 1
ATOM 823 C CA . SER A 1 101 ? 6.682 6.531 -16.425 1.00 66.88 101 SER A CA 1
ATOM 824 C C . SER A 1 101 ? 6.591 5.293 -15.522 1.00 66.88 101 SER A C 1
ATOM 826 O O . SER A 1 101 ? 5.743 5.256 -14.633 1.00 66.88 101 SER A O 1
ATOM 828 N N . ALA A 1 102 ? 7.503 4.323 -15.664 1.00 67.50 102 ALA A N 1
ATOM 829 C CA . ALA A 1 102 ? 7.568 3.138 -14.800 1.00 67.50 102 ALA A CA 1
ATOM 830 C C . ALA A 1 102 ? 7.878 3.497 -13.341 1.00 67.50 102 ALA A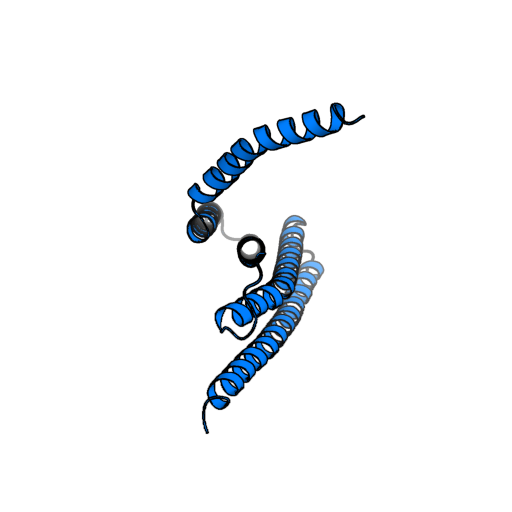 C 1
ATOM 832 O O . ALA A 1 102 ? 7.253 2.985 -12.408 1.00 67.50 102 ALA A O 1
ATOM 833 N N . VAL A 1 103 ? 8.832 4.411 -13.143 1.00 72.19 103 VAL A N 1
ATOM 834 C CA . VAL A 1 103 ? 9.199 4.917 -11.817 1.00 72.19 103 VAL A CA 1
ATOM 835 C C . VAL A 1 103 ? 8.027 5.677 -11.201 1.00 72.19 103 VAL A C 1
ATOM 837 O O . VAL A 1 103 ? 7.683 5.422 -10.051 1.00 72.19 103 VAL A O 1
ATOM 840 N N . LEU A 1 104 ? 7.355 6.541 -11.967 1.00 73.25 104 LEU A N 1
ATOM 841 C CA . LEU A 1 104 ? 6.191 7.292 -11.493 1.00 73.25 104 LEU A CA 1
ATOM 842 C C . LEU A 1 104 ? 5.058 6.348 -11.062 1.00 73.25 104 LEU A C 1
ATOM 844 O O . LEU A 1 104 ? 4.548 6.477 -9.949 1.00 73.25 104 LEU A O 1
ATOM 848 N N . LEU A 1 105 ? 4.714 5.349 -11.878 1.00 75.56 105 LEU A N 1
ATOM 849 C CA . LEU A 1 105 ? 3.714 4.342 -11.510 1.00 75.56 105 LEU A CA 1
ATOM 850 C C . LEU A 1 105 ? 4.105 3.579 -10.233 1.00 75.56 105 LEU A C 1
ATOM 852 O O . LEU A 1 105 ? 3.262 3.369 -9.362 1.00 75.56 105 LEU A O 1
ATOM 856 N N . THR A 1 106 ? 5.380 3.216 -10.081 1.00 77.50 106 THR A N 1
ATOM 857 C CA . THR A 1 106 ? 5.892 2.528 -8.880 1.00 77.50 106 THR A CA 1
ATOM 858 C C . THR A 1 106 ? 5.779 3.400 -7.626 1.00 77.50 106 THR A C 1
ATOM 860 O O . THR A 1 106 ? 5.390 2.916 -6.559 1.00 77.50 106 THR A O 1
ATOM 863 N N . ILE A 1 107 ? 6.038 4.703 -7.755 1.00 77.06 107 ILE A N 1
ATOM 864 C CA . ILE A 1 107 ? 5.853 5.684 -6.678 1.00 77.06 107 ILE A CA 1
ATOM 865 C C . ILE A 1 107 ? 4.381 5.759 -6.276 1.00 77.06 107 ILE A C 1
ATOM 867 O O . ILE A 1 107 ? 4.056 5.657 -5.094 1.00 77.06 107 ILE A O 1
ATOM 871 N N . VAL A 1 108 ? 3.484 5.896 -7.253 1.00 81.69 108 VAL A N 1
ATOM 872 C CA . VAL A 1 108 ? 2.037 5.977 -7.016 1.00 81.69 108 VAL A CA 1
ATOM 873 C C . VAL A 1 108 ? 1.527 4.706 -6.338 1.00 81.69 108 VAL A C 1
ATOM 875 O O . VAL A 1 108 ? 0.798 4.792 -5.350 1.00 81.69 108 VAL A O 1
ATOM 878 N N . SER A 1 109 ? 1.971 3.536 -6.801 1.00 83.12 109 SER A N 1
ATOM 879 C CA . SER A 1 109 ? 1.640 2.247 -6.190 1.00 83.12 109 SER A CA 1
ATOM 880 C C . SER A 1 109 ? 2.101 2.166 -4.732 1.00 83.12 109 SER A C 1
ATOM 882 O O . SER A 1 109 ? 1.320 1.775 -3.863 1.00 83.12 109 SER A O 1
ATOM 884 N N . THR A 1 110 ? 3.321 2.623 -4.437 1.00 82.81 110 THR A N 1
ATOM 885 C CA . THR A 1 110 ? 3.865 2.670 -3.070 1.00 82.81 110 THR A CA 1
ATOM 886 C C . THR A 1 110 ? 3.044 3.594 -2.170 1.00 82.81 110 THR A C 1
ATOM 888 O O . THR A 1 110 ? 2.696 3.221 -1.051 1.00 82.81 110 THR A O 1
ATOM 891 N N . ILE A 1 111 ? 2.677 4.784 -2.650 1.00 83.00 111 ILE A N 1
ATOM 892 C CA . ILE A 1 111 ? 1.858 5.736 -1.884 1.00 83.00 111 ILE A CA 1
ATOM 893 C C . ILE A 1 111 ? 0.478 5.143 -1.580 1.00 83.00 111 ILE A C 1
ATOM 895 O O . ILE A 1 111 ? 0.015 5.220 -0.441 1.00 83.00 111 ILE A O 1
ATOM 899 N N . ILE A 1 112 ? -0.159 4.515 -2.572 1.00 84.00 112 ILE A N 1
ATOM 900 C CA . ILE A 1 112 ? -1.466 3.870 -2.407 1.00 84.00 112 ILE A CA 1
ATOM 901 C C . ILE A 1 112 ? -1.374 2.716 -1.403 1.00 84.00 112 ILE A C 1
ATOM 903 O O . ILE A 1 112 ? -2.203 2.642 -0.496 1.00 84.00 112 ILE A O 1
ATOM 907 N N . PHE A 1 113 ? -0.333 1.885 -1.480 1.00 82.50 113 PHE A N 1
ATOM 908 C CA . PHE A 1 113 ? -0.088 0.812 -0.515 1.00 82.50 113 PHE A CA 1
ATOM 909 C C . PHE A 1 113 ? 0.040 1.331 0.917 1.00 82.50 113 PHE A C 1
ATOM 911 O O . PHE A 1 113 ? -0.642 0.852 1.827 1.00 82.50 113 PHE A O 1
ATOM 918 N N . PHE A 1 114 ? 0.874 2.355 1.119 1.00 82.69 114 PHE A N 1
ATOM 919 C CA . PHE A 1 114 ? 1.016 2.987 2.424 1.00 82.69 114 PHE A CA 1
ATOM 920 C C . PHE A 1 114 ? -0.334 3.523 2.900 1.00 82.69 114 PHE A C 1
ATOM 922 O O . PHE A 1 114 ? -0.752 3.202 4.011 1.00 82.69 114 PHE A O 1
ATOM 929 N N . SER A 1 115 ? -1.058 4.271 2.065 1.00 82.44 115 SER A N 1
ATOM 930 C CA . SER A 1 115 ? -2.369 4.815 2.432 1.00 82.44 115 SER A CA 1
ATOM 931 C C . SER A 1 115 ? -3.365 3.725 2.860 1.00 82.44 115 SER A C 1
ATOM 933 O O . SER A 1 115 ? -4.035 3.888 3.881 1.00 82.44 115 SER A O 1
ATOM 935 N N . ALA A 1 116 ? -3.377 2.571 2.180 1.00 84.94 116 ALA A N 1
ATOM 936 C CA . ALA A 1 116 ? -4.214 1.425 2.529 1.00 84.94 116 ALA A CA 1
ATOM 937 C C . ALA A 1 116 ? -3.884 0.876 3.928 1.00 84.94 116 ALA A C 1
ATOM 939 O O . ALA A 1 116 ? -4.784 0.686 4.752 1.00 84.94 116 ALA A O 1
ATOM 940 N N . LEU A 1 117 ? -2.594 0.678 4.233 1.00 82.06 117 LEU A N 1
ATOM 941 C CA . LEU A 1 117 ? -2.136 0.215 5.549 1.00 82.06 117 LEU A CA 1
ATOM 942 C C . LEU A 1 117 ? -2.546 1.177 6.670 1.00 82.06 117 LEU A C 1
ATOM 944 O O . LEU A 1 117 ? -2.984 0.742 7.740 1.00 82.06 117 LEU A O 1
ATOM 948 N N . TRP A 1 118 ? -2.447 2.484 6.427 1.00 82.56 118 TRP A N 1
ATOM 949 C CA . TRP A 1 118 ? -2.851 3.502 7.394 1.00 82.56 118 TRP A CA 1
ATOM 950 C C . TRP A 1 118 ? -4.366 3.528 7.609 1.00 82.56 118 TRP A C 1
ATOM 952 O O . TRP A 1 118 ? -4.800 3.576 8.762 1.00 82.56 118 TRP A O 1
ATOM 962 N N . CYS A 1 119 ? -5.176 3.394 6.554 1.00 80.56 119 CYS A N 1
ATOM 963 C CA . CYS A 1 119 ? -6.629 3.240 6.679 1.00 80.56 119 CYS A CA 1
ATOM 964 C C . CYS A 1 119 ? -7.003 2.036 7.560 1.00 80.56 119 CYS A C 1
ATOM 966 O O . CYS A 1 119 ? -7.842 2.165 8.455 1.00 80.56 119 CYS A O 1
ATOM 968 N N . ILE A 1 120 ? -6.340 0.889 7.372 1.00 81.62 120 ILE A N 1
ATOM 969 C CA . ILE A 1 120 ? -6.572 -0.326 8.170 1.00 81.62 120 ILE A CA 1
ATOM 970 C C . ILE A 1 120 ? -6.162 -0.112 9.634 1.00 81.62 120 ILE A C 1
ATOM 972 O O . ILE A 1 120 ? -6.916 -0.463 10.544 1.00 81.62 120 ILE A O 1
ATOM 976 N N . LYS A 1 121 ? -5.001 0.502 9.888 1.00 83.94 121 LYS A N 1
ATOM 977 C CA . LYS A 1 121 ? -4.507 0.777 11.247 1.00 83.94 121 LYS A CA 1
ATOM 978 C C . LYS A 1 121 ? -5.430 1.723 12.015 1.00 83.94 121 LYS A C 1
ATOM 980 O O . LYS A 1 121 ? -5.751 1.458 13.172 1.00 83.94 121 LYS A O 1
ATOM 985 N N . ILE A 1 122 ? -5.898 2.791 11.367 1.00 81.56 122 ILE A N 1
ATOM 986 C CA . ILE A 1 122 ? -6.862 3.733 11.951 1.00 81.56 122 ILE A CA 1
ATOM 987 C C . ILE A 1 122 ? -8.196 3.031 12.225 1.00 81.56 122 ILE A C 1
ATOM 989 O O . ILE A 1 122 ? -8.755 3.197 13.309 1.00 81.56 122 ILE A O 1
ATOM 993 N N . SER A 1 123 ? -8.667 2.186 11.303 1.00 78.38 123 SER A N 1
ATOM 994 C CA . SER A 1 123 ? -9.868 1.370 11.509 1.00 78.38 123 SER A CA 1
ATOM 995 C C . SER A 1 123 ? -9.740 0.450 12.733 1.00 78.38 123 SER A C 1
ATOM 997 O O . SER A 1 123 ? -10.641 0.411 13.573 1.00 78.38 123 SER A O 1
ATOM 999 N N . LEU A 1 124 ? -8.597 -0.228 12.898 1.00 76.50 124 LEU A N 1
ATOM 1000 C CA . LEU A 1 124 ? -8.318 -1.069 14.067 1.00 76.50 124 LEU A CA 1
ATOM 1001 C C . LEU A 1 124 ? -8.256 -0.263 15.368 1.00 76.50 124 LEU A C 1
ATOM 1003 O O . LEU A 1 124 ? -8.780 -0.712 16.386 1.00 76.50 124 LEU A O 1
ATOM 1007 N N . LEU A 1 125 ? -7.655 0.929 15.351 1.00 80.50 125 LEU A N 1
ATOM 1008 C CA . LEU A 1 125 ? -7.552 1.779 16.538 1.00 80.50 125 LEU A CA 1
ATOM 1009 C C . LEU A 1 125 ? -8.926 2.284 17.009 1.00 80.50 125 LEU A C 1
ATOM 1011 O O . LEU A 1 125 ? -9.198 2.332 18.211 1.00 80.50 125 LEU A O 1
ATOM 1015 N N . PHE A 1 126 ? -9.804 2.648 16.071 1.00 74.06 126 PHE A N 1
ATOM 1016 C CA . PHE A 1 126 ? -11.188 3.012 16.382 1.00 74.06 126 PHE A CA 1
ATOM 1017 C C . PHE A 1 126 ? -11.962 1.830 16.969 1.00 74.06 126 PHE A C 1
ATOM 1019 O O . PHE A 1 126 ? -12.615 1.984 18.004 1.00 74.06 126 PHE A O 1
ATOM 1026 N N . PHE A 1 127 ? -11.787 0.642 16.389 1.00 71.19 127 PHE A N 1
ATOM 1027 C CA . PHE A 1 127 ? -12.380 -0.587 16.903 1.00 71.19 127 PHE A CA 1
ATOM 1028 C C . PHE A 1 127 ? -11.916 -0.899 18.336 1.00 71.19 127 PHE A C 1
ATOM 1030 O O . PHE A 1 127 ? -12.735 -1.197 19.208 1.00 71.19 127 PHE A O 1
ATOM 1037 N N . PHE A 1 128 ? -10.617 -0.758 18.618 1.00 70.88 128 PHE A N 1
ATOM 1038 C CA . PHE A 1 128 ? -10.061 -0.986 19.954 1.00 70.88 128 PHE A CA 1
ATOM 1039 C C . PHE A 1 128 ? -10.647 -0.019 20.991 1.00 70.88 128 PHE A C 1
ATOM 1041 O O . PHE A 1 128 ? -11.019 -0.434 22.089 1.00 70.88 128 PHE A O 1
ATOM 1048 N N . ARG A 1 129 ? -10.844 1.256 20.621 1.00 69.69 129 ARG A N 1
ATOM 1049 C CA . ARG A 1 129 ? -11.529 2.239 21.478 1.00 69.69 129 ARG A CA 1
ATOM 1050 C C . ARG A 1 129 ? -12.933 1.782 21.849 1.00 69.69 129 ARG A C 1
ATOM 1052 O O . ARG A 1 129 ? -13.372 1.985 22.978 1.00 69.69 129 ARG A O 1
ATOM 1059 N N . GLN A 1 130 ? -13.666 1.213 20.898 1.00 65.81 130 GLN A N 1
ATOM 1060 C CA . GLN A 1 130 ? -15.026 0.763 21.152 1.00 65.81 130 GLN A CA 1
ATOM 1061 C C . GLN A 1 130 ? -15.078 -0.499 22.022 1.00 65.81 130 GLN A C 1
ATOM 1063 O O . GLN A 1 130 ? -16.019 -0.647 22.802 1.00 65.81 130 GLN A O 1
ATOM 1068 N N . LEU A 1 131 ? -14.061 -1.359 21.939 1.00 67.25 131 LEU A N 1
ATOM 1069 C CA . LEU A 1 131 ? -13.906 -2.527 22.807 1.00 67.25 131 LEU A CA 1
ATOM 1070 C C . LEU A 1 131 ? -13.608 -2.130 24.265 1.00 67.25 131 LEU A C 1
ATOM 1072 O O . LEU A 1 131 ? -14.120 -2.750 25.189 1.00 67.25 131 LEU A O 1
ATOM 1076 N N . MET A 1 132 ? -12.830 -1.062 24.456 1.00 65.56 132 MET A N 1
ATOM 1077 C CA . MET A 1 132 ? -12.351 -0.570 25.756 1.00 65.56 132 MET A CA 1
ATOM 1078 C C . MET A 1 132 ? -13.282 0.458 26.426 1.00 65.56 132 MET A C 1
ATOM 1080 O O . MET A 1 132 ? -12.932 1.016 27.468 1.00 65.56 132 MET A O 1
ATOM 1084 N N . LYS A 1 133 ? -14.473 0.729 25.860 1.00 61.00 133 LYS A N 1
ATOM 1085 C CA . LYS A 1 133 ? -15.509 1.575 26.487 1.00 61.00 133 LYS A CA 1
ATOM 1086 C C . LYS A 1 133 ? -15.994 0.932 27.796 1.00 61.00 133 LYS A C 1
ATOM 1088 O O . LYS A 1 133 ? -16.997 0.229 27.826 1.00 61.00 133 LYS A O 1
ATOM 1093 N N . GLY A 1 134 ? -15.250 1.185 28.865 1.00 61.59 134 GLY A N 1
ATOM 1094 C CA . GLY A 1 134 ? -15.468 0.657 30.210 1.00 61.59 134 GLY A CA 1
ATOM 1095 C C . GLY A 1 134 ? -14.507 1.238 31.253 1.00 61.59 134 GLY A C 1
ATOM 1096 O O . GLY A 1 134 ? -14.864 1.272 32.425 1.00 61.59 134 GLY A O 1
ATOM 1097 N N . LEU A 1 135 ? -13.340 1.767 30.848 1.00 63.19 135 LEU A N 1
ATOM 1098 C CA . LEU A 1 135 ? -12.361 2.395 31.749 1.00 63.19 135 LEU A CA 1
ATOM 1099 C C . LEU A 1 135 ? -12.142 3.891 31.412 1.00 63.19 135 LEU A C 1
ATOM 1101 O O . LEU A 1 135 ? -11.780 4.212 30.280 1.00 63.19 135 LEU A O 1
ATOM 1105 N N . PRO A 1 136 ? -12.316 4.826 32.370 1.00 59.16 136 PRO A N 1
ATOM 1106 C CA . PRO A 1 136 ? -12.273 6.273 32.112 1.00 59.16 136 PRO A CA 1
ATOM 1107 C C . PRO A 1 136 ? -10.869 6.848 31.836 1.00 59.16 136 PRO A C 1
ATOM 1109 O O . PRO A 1 136 ? -10.764 7.879 31.176 1.00 59.16 136 PRO A O 1
ATOM 1112 N N . ASN A 1 137 ? -9.788 6.184 32.267 1.00 64.62 137 ASN A N 1
ATOM 1113 C CA . ASN A 1 137 ? -8.409 6.672 32.068 1.00 64.62 137 ASN A CA 1
ATOM 1114 C C . ASN A 1 137 ? -7.846 6.435 30.649 1.00 64.62 137 ASN A C 1
ATOM 1116 O O . ASN A 1 137 ? -6.838 7.029 30.272 1.00 64.62 137 ASN A O 1
ATOM 1120 N N . GLU A 1 138 ? -8.491 5.591 29.845 1.00 65.31 138 GLU A N 1
ATOM 1121 C CA . GLU A 1 138 ? -7.996 5.153 28.529 1.00 65.31 138 GLU A CA 1
ATOM 1122 C C . GLU A 1 138 ? -8.205 6.188 27.409 1.00 65.31 138 GLU A C 1
ATOM 1124 O O . GLU A 1 138 ? -7.530 6.158 26.380 1.00 65.31 138 GLU A O 1
ATOM 1129 N N . LEU A 1 139 ? -9.107 7.157 27.595 1.00 69.25 139 LEU A N 1
ATOM 1130 C CA . LEU A 1 139 ? -9.452 8.131 26.551 1.00 69.25 139 LEU A CA 1
ATOM 1131 C C . LEU A 1 139 ? -8.316 9.119 26.239 1.00 69.25 139 LEU A C 1
ATOM 1133 O O . LEU A 1 139 ? -8.156 9.519 25.084 1.00 69.25 139 LEU A O 1
ATOM 1137 N N . ILE A 1 140 ? -7.515 9.492 27.243 1.00 74.69 140 ILE A N 1
ATOM 1138 C CA . ILE A 1 140 ? -6.378 10.412 27.071 1.00 74.69 140 ILE A CA 1
ATOM 1139 C C . ILE A 1 140 ? -5.229 9.698 26.349 1.00 74.69 140 ILE A C 1
ATOM 1141 O O . ILE A 1 140 ? -4.693 10.222 25.371 1.00 74.69 140 ILE A O 1
ATOM 1145 N N . LEU A 1 141 ? -4.902 8.472 26.775 1.00 76.06 141 LEU A N 1
ATOM 1146 C CA . LEU A 1 141 ? -3.908 7.621 26.115 1.00 76.06 141 LEU A CA 1
ATOM 1147 C C . LEU A 1 141 ? -4.282 7.351 24.654 1.00 76.06 141 LEU A C 1
ATOM 1149 O O . LEU A 1 141 ? -3.427 7.436 23.775 1.00 76.06 141 LEU A O 1
ATOM 1153 N N . TRP A 1 142 ? -5.566 7.127 24.368 1.00 76.88 142 TRP A N 1
ATOM 1154 C CA . TRP A 1 142 ? -6.049 6.955 23.001 1.00 76.88 142 TRP A CA 1
ATOM 1155 C C . TRP A 1 142 ? -5.778 8.179 22.113 1.00 76.88 142 TRP A C 1
ATOM 1157 O O . TRP A 1 142 ? -5.338 8.022 20.974 1.00 76.88 142 TRP A O 1
ATOM 1167 N N . GLY A 1 143 ? -5.980 9.396 22.631 1.00 77.56 143 GLY A N 1
ATOM 1168 C CA . GLY A 1 143 ? -5.670 10.630 21.903 1.00 77.56 143 GLY A CA 1
ATOM 1169 C C . GLY A 1 143 ? -4.182 10.756 21.559 1.00 77.56 143 GLY A C 1
ATOM 1170 O O . GLY A 1 143 ? -3.841 11.129 20.437 1.00 77.56 143 GLY A O 1
ATOM 1171 N N . VAL A 1 144 ? -3.297 10.368 22.484 1.00 83.69 144 VAL A N 1
ATOM 1172 C CA . VAL A 1 144 ? -1.839 10.353 22.268 1.00 83.69 144 VAL A CA 1
ATOM 1173 C C . VAL A 1 144 ? -1.450 9.325 21.208 1.00 83.69 144 VAL A C 1
ATOM 1175 O O . VAL A 1 144 ? -0.692 9.646 20.293 1.00 83.69 144 VAL A O 1
ATOM 1178 N N . VAL A 1 145 ? -2.001 8.109 21.274 1.00 83.25 145 VAL A N 1
ATOM 1179 C CA . VAL A 1 145 ? -1.741 7.060 20.276 1.00 83.25 145 VAL A CA 1
ATOM 1180 C C . VAL A 1 145 ? -2.252 7.484 18.900 1.00 83.25 145 VAL A C 1
ATOM 1182 O O . VAL A 1 145 ? -1.559 7.288 17.901 1.00 83.25 145 VAL A O 1
ATOM 1185 N N . PHE A 1 146 ? -3.423 8.116 18.827 1.00 81.38 146 PHE A N 1
ATOM 1186 C CA . PHE A 1 146 ? -3.970 8.635 17.577 1.00 81.38 146 PHE A CA 1
ATOM 1187 C C . PHE A 1 146 ? -3.088 9.743 16.985 1.00 81.38 146 PHE A C 1
ATOM 1189 O O . PHE A 1 146 ? -2.729 9.676 15.809 1.00 81.38 146 PHE A O 1
ATOM 1196 N N . ALA A 1 147 ? -2.658 10.711 17.800 1.00 85.75 147 ALA A N 1
ATOM 1197 C CA . ALA A 1 147 ? -1.752 11.773 17.368 1.00 85.75 147 ALA A CA 1
ATOM 1198 C C . ALA A 1 147 ? -0.397 11.216 16.899 1.00 85.75 147 ALA A C 1
ATOM 1200 O O . ALA A 1 147 ? 0.076 11.568 15.820 1.00 85.75 147 ALA A O 1
ATOM 1201 N N . TYR A 1 148 ? 0.189 10.281 17.651 1.00 86.12 148 TYR A N 1
ATOM 1202 C CA . TYR A 1 148 ? 1.423 9.592 17.268 1.00 86.12 148 TYR A CA 1
ATOM 1203 C C . TYR A 1 148 ? 1.274 8.840 15.938 1.00 86.12 148 TYR A C 1
ATOM 1205 O O . TYR A 1 148 ? 2.167 8.877 15.090 1.00 86.12 148 TYR A O 1
ATOM 1213 N N . THR A 1 149 ? 0.120 8.207 15.716 1.00 84.94 149 THR A N 1
ATOM 1214 C CA . THR A 1 149 ? -0.210 7.509 14.464 1.00 84.94 149 THR A CA 1
ATOM 1215 C C . THR A 1 149 ? -0.264 8.489 13.283 1.00 84.94 149 THR A C 1
ATOM 1217 O O . THR A 1 149 ? 0.282 8.198 12.225 1.00 84.94 149 THR A O 1
ATOM 1220 N N . ILE A 1 150 ? -0.831 9.687 13.450 1.00 85.50 150 ILE A N 1
ATOM 1221 C CA . ILE A 1 150 ? -0.842 10.715 12.391 1.00 85.50 150 ILE A CA 1
ATOM 1222 C C . ILE A 1 150 ? 0.567 11.255 12.111 1.00 85.50 150 ILE A C 1
ATOM 1224 O O . ILE A 1 150 ? 0.949 11.417 10.954 1.00 85.50 150 ILE A O 1
ATOM 1228 N N . VAL A 1 151 ? 1.367 11.514 13.148 1.00 89.06 151 VAL A N 1
ATOM 1229 C CA . VAL A 1 151 ? 2.744 12.007 12.973 1.00 89.06 151 VAL A CA 1
ATOM 1230 C C . VAL A 1 151 ? 3.592 10.983 12.223 1.00 89.06 151 VAL A C 1
ATOM 1232 O O . VAL A 1 151 ? 4.307 11.329 11.284 1.00 89.06 151 VAL A O 1
ATOM 1235 N N . THR A 1 152 ? 3.475 9.709 12.594 1.00 85.50 152 THR A N 1
ATOM 1236 C CA . THR A 1 152 ? 4.180 8.620 11.910 1.00 85.50 152 THR A CA 1
ATOM 1237 C C . THR A 1 152 ? 3.676 8.411 10.480 1.00 85.50 152 THR A C 1
ATOM 1239 O O . THR A 1 152 ? 4.495 8.142 9.607 1.00 85.50 152 THR A O 1
ATOM 1242 N N . TYR A 1 153 ? 2.386 8.638 10.198 1.00 83.25 153 TYR A N 1
ATOM 1243 C CA . TYR A 1 153 ? 1.854 8.658 8.829 1.00 83.25 153 TYR A CA 1
ATOM 1244 C C . TYR A 1 153 ? 2.542 9.710 7.963 1.00 83.25 153 TYR A C 1
ATOM 1246 O O . TYR A 1 153 ? 3.068 9.391 6.895 1.00 83.25 153 TYR A O 1
ATOM 1254 N N . ILE A 1 154 ? 2.582 10.951 8.448 1.00 85.94 154 ILE A N 1
ATOM 1255 C CA . ILE A 1 154 ? 3.211 12.065 7.734 1.00 85.94 154 ILE A CA 1
ATOM 1256 C C . ILE A 1 154 ? 4.700 11.778 7.533 1.00 85.94 154 ILE A C 1
ATOM 1258 O O . ILE A 1 154 ? 5.217 11.957 6.434 1.00 85.94 154 ILE A O 1
ATOM 1262 N N . PHE A 1 155 ? 5.383 11.267 8.556 1.00 85.38 155 PHE A N 1
ATOM 1263 C CA . PHE A 1 155 ? 6.796 10.912 8.464 1.00 85.38 155 PHE A CA 1
ATOM 1264 C C . PHE A 1 155 ? 7.063 9.829 7.410 1.00 85.38 155 PHE A C 1
ATOM 1266 O O . PHE A 1 155 ? 7.958 9.986 6.582 1.00 85.38 155 PHE A O 1
ATOM 1273 N N . SER A 1 156 ? 6.267 8.756 7.386 1.00 80.19 156 SER A N 1
ATOM 1274 C CA . SER A 1 156 ? 6.386 7.701 6.374 1.00 80.19 156 SER A CA 1
ATOM 1275 C C . SER A 1 156 ? 6.095 8.214 4.965 1.00 80.19 156 SER A C 1
ATOM 1277 O O . SER A 1 156 ? 6.810 7.855 4.033 1.00 80.19 156 SER A O 1
ATOM 1279 N N . PHE A 1 157 ? 5.095 9.082 4.802 1.00 81.69 157 PHE A N 1
ATOM 1280 C CA . PHE A 1 157 ? 4.784 9.704 3.515 1.00 81.69 157 PHE A CA 1
ATOM 1281 C C . PHE A 1 157 ? 5.943 10.578 3.014 1.00 81.69 157 PHE A C 1
ATOM 1283 O O . PHE A 1 157 ? 6.366 10.454 1.867 1.00 81.69 157 PHE A O 1
ATOM 1290 N N . LEU A 1 158 ? 6.521 11.404 3.890 1.00 82.00 158 LEU A N 1
ATOM 1291 C CA . LEU A 1 158 ? 7.687 12.227 3.565 1.00 82.00 158 LEU A CA 1
ATOM 1292 C C . LEU A 1 158 ? 8.915 11.378 3.220 1.00 82.00 158 LEU A C 1
ATOM 1294 O O . LEU A 1 158 ? 9.630 11.703 2.277 1.00 82.00 158 LEU A O 1
ATOM 1298 N N . MET A 1 159 ? 9.143 10.272 3.933 1.00 81.31 159 MET A N 1
ATOM 1299 C CA . MET A 1 159 ? 10.229 9.341 3.619 1.00 81.31 159 MET A CA 1
ATOM 1300 C C . MET A 1 159 ? 10.037 8.663 2.262 1.00 81.31 159 MET A C 1
ATOM 1302 O O . MET A 1 159 ? 10.996 8.562 1.502 1.00 81.31 159 MET A O 1
ATOM 1306 N N . ALA A 1 160 ? 8.812 8.257 1.921 1.00 73.31 160 ALA A N 1
ATOM 1307 C CA . ALA A 1 160 ? 8.507 7.692 0.607 1.00 73.31 160 ALA A CA 1
ATOM 1308 C C . ALA A 1 160 ? 8.769 8.705 -0.523 1.00 73.31 160 ALA A C 1
ATOM 1310 O O . ALA A 1 160 ? 9.359 8.351 -1.545 1.00 73.31 160 ALA A O 1
ATOM 1311 N N . LEU A 1 161 ? 8.408 9.977 -0.315 1.00 71.38 161 LEU A N 1
ATOM 1312 C CA . LEU A 1 161 ? 8.716 11.057 -1.257 1.00 71.38 161 LEU A CA 1
ATOM 1313 C C . LEU A 1 161 ? 10.225 11.307 -1.385 1.00 71.38 161 LEU A C 1
ATOM 1315 O O . LEU A 1 161 ? 10.734 11.449 -2.494 1.00 71.38 161 LEU A O 1
ATOM 1319 N N . MET A 1 162 ? 10.958 11.325 -0.269 1.00 73.50 162 MET A N 1
ATOM 1320 C CA . MET A 1 162 ? 12.411 11.526 -0.277 1.00 73.50 162 MET A CA 1
ATOM 1321 C C . MET A 1 162 ? 13.161 10.361 -0.938 1.00 73.50 162 MET A C 1
ATOM 1323 O O . MET A 1 162 ? 14.141 10.594 -1.644 1.00 73.50 162 MET A O 1
ATOM 1327 N N . ALA A 1 163 ? 12.696 9.123 -0.748 1.00 66.00 163 ALA A N 1
ATOM 1328 C CA . ALA A 1 163 ? 13.343 7.918 -1.263 1.00 66.00 163 ALA A CA 1
ATOM 1329 C C . ALA A 1 163 ? 13.287 7.798 -2.795 1.00 66.00 163 ALA A C 1
ATOM 1331 O O . ALA A 1 163 ? 14.223 7.284 -3.403 1.00 66.00 163 ALA A O 1
ATOM 1332 N N . CYS A 1 164 ? 12.211 8.270 -3.428 1.00 60.09 164 CYS A N 1
ATOM 1333 C CA . CYS A 1 164 ? 11.985 8.084 -4.866 1.00 60.09 164 CYS A CA 1
ATOM 1334 C C . CYS A 1 164 ? 12.359 9.284 -5.749 1.00 60.09 164 CYS A C 1
ATOM 1336 O O . CYS A 1 164 ? 12.214 9.227 -6.969 1.00 60.09 164 CYS A O 1
ATOM 1338 N N . GLY A 1 165 ? 12.872 10.361 -5.163 1.00 54.88 165 GLY A N 1
ATOM 1339 C CA . GLY A 1 165 ? 13.266 11.548 -5.906 1.00 54.88 165 GLY A CA 1
ATOM 1340 C C . GLY A 1 165 ? 12.935 12.784 -5.106 1.00 54.88 165 GLY A C 1
ATOM 1341 O O . GLY A 1 165 ? 11.851 13.348 -5.230 1.00 54.88 165 GLY A O 1
ATOM 1342 N N . GLY A 1 166 ? 13.903 13.219 -4.302 1.00 51.84 166 GLY A N 1
ATOM 1343 C CA . GLY A 1 166 ? 13.842 14.520 -3.658 1.00 51.84 166 GLY A CA 1
ATOM 1344 C C . GLY A 1 166 ? 13.564 15.661 -4.659 1.00 51.84 166 GLY A C 1
ATOM 1345 O O . GLY A 1 166 ? 13.696 15.486 -5.875 1.00 51.84 166 GLY A O 1
ATOM 1346 N N . PRO A 1 167 ? 13.225 16.862 -4.158 1.00 51.62 167 PRO A N 1
ATOM 1347 C CA . PRO A 1 167 ? 12.725 18.027 -4.914 1.00 51.62 167 PRO A CA 1
ATOM 1348 C C . PRO A 1 167 ? 13.585 18.519 -6.103 1.00 51.62 167 PRO A C 1
ATOM 1350 O O . PRO A 1 167 ? 13.189 19.439 -6.817 1.00 51.62 167 PRO A O 1
ATOM 1353 N N . SER A 1 168 ? 14.742 17.906 -6.359 1.00 49.97 168 SER A N 1
ATOM 1354 C CA . SER A 1 168 ? 15.637 18.188 -7.481 1.00 49.97 168 SER A CA 1
ATOM 1355 C C . SER A 1 168 ? 15.165 17.649 -8.841 1.00 49.97 168 SER A C 1
ATOM 1357 O O . SER A 1 168 ? 15.623 18.159 -9.863 1.00 49.97 168 SER A O 1
ATOM 1359 N N . GLN A 1 169 ? 14.262 16.659 -8.896 1.00 52.50 169 GLN A N 1
ATOM 1360 C CA . GLN A 1 169 ? 13.669 16.210 -10.170 1.00 52.50 169 GLN A CA 1
ATOM 1361 C C . GLN A 1 169 ? 12.484 17.087 -10.590 1.00 52.50 169 GLN A C 1
ATOM 1363 O O . GLN A 1 169 ? 12.363 17.431 -11.761 1.00 52.50 169 GLN A O 1
ATOM 1368 N N . ILE A 1 170 ? 11.670 17.544 -9.634 1.00 53.31 170 ILE A N 1
ATOM 1369 C CA . ILE A 1 170 ? 10.528 18.437 -9.895 1.00 53.31 170 ILE A CA 1
ATOM 1370 C C . ILE A 1 170 ? 11.009 19.801 -10.413 1.00 53.31 170 ILE A C 1
ATOM 1372 O O . ILE A 1 170 ? 10.449 20.321 -11.379 1.00 53.31 170 ILE A O 1
ATOM 1376 N N . SER A 1 171 ? 12.090 20.352 -9.847 1.00 54.84 171 SER A N 1
ATOM 1377 C CA . SER A 1 171 ? 12.684 21.600 -10.344 1.00 54.84 171 SER A CA 1
ATOM 1378 C C . SER A 1 171 ? 13.282 21.451 -11.746 1.00 54.84 171 SER A C 1
ATOM 1380 O O . SER A 1 171 ? 13.150 22.361 -12.562 1.00 54.84 171 SER A O 1
ATOM 1382 N N . LYS A 1 172 ? 13.875 20.295 -12.078 1.00 55.06 172 LYS A N 1
ATOM 1383 C CA . LYS A 1 172 ? 14.389 20.011 -13.427 1.00 55.06 172 LYS A CA 1
ATOM 1384 C C . LYS A 1 172 ? 13.275 19.857 -14.460 1.00 55.06 172 LYS A C 1
ATOM 1386 O O . LYS A 1 172 ? 13.426 20.377 -15.564 1.00 55.06 172 LYS A O 1
ATOM 1391 N N . THR A 1 173 ? 12.159 19.211 -14.122 1.00 56.88 173 THR A N 1
ATOM 1392 C CA . THR A 1 173 ? 11.013 19.062 -15.035 1.00 56.88 173 THR A CA 1
ATOM 1393 C C . THR A 1 173 ? 10.305 20.399 -15.273 1.00 56.88 173 THR A C 1
ATOM 1395 O O . THR A 1 173 ? 9.985 20.716 -16.415 1.00 56.88 173 THR A O 1
ATOM 1398 N N . LEU A 1 174 ? 10.162 21.241 -14.242 1.00 56.38 174 LEU A N 1
ATOM 1399 C CA . LEU A 1 174 ? 9.640 22.610 -14.378 1.00 56.38 174 LEU A CA 1
ATOM 1400 C C . LEU A 1 174 ? 10.575 23.520 -15.183 1.00 56.38 174 LEU A C 1
ATOM 1402 O O . LEU A 1 174 ? 10.108 24.262 -16.043 1.00 56.38 174 LEU A O 1
ATOM 1406 N N . ASN A 1 175 ? 11.891 23.429 -14.975 1.00 53.44 175 ASN A N 1
ATOM 1407 C CA . ASN A 1 175 ? 12.857 24.218 -15.742 1.00 53.44 175 ASN A CA 1
ATOM 1408 C C . ASN A 1 175 ? 12.929 23.762 -17.214 1.00 53.44 175 ASN A C 1
ATOM 1410 O O . ASN A 1 175 ? 13.043 24.584 -18.118 1.00 53.44 175 ASN A O 1
ATOM 1414 N N . ARG A 1 176 ? 12.770 22.458 -17.485 1.00 54.78 176 ARG A N 1
ATOM 1415 C CA . ARG A 1 176 ? 12.675 21.921 -18.853 1.00 54.78 176 ARG A CA 1
ATOM 1416 C C . 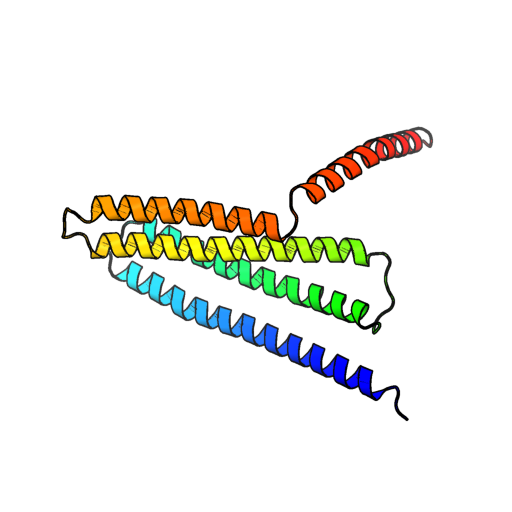ARG A 1 176 ? 11.360 22.315 -19.537 1.00 54.78 176 ARG A C 1
ATOM 1418 O O . ARG A 1 176 ? 11.382 22.621 -20.722 1.00 54.78 176 ARG A O 1
ATOM 1425 N N . SER A 1 177 ? 10.251 22.378 -18.797 1.00 52.72 177 SER A N 1
ATOM 1426 C CA . SER A 1 177 ? 8.965 22.874 -19.310 1.00 52.72 177 SER A CA 1
ATOM 1427 C C . SER A 1 177 ? 8.992 24.386 -19.574 1.00 52.72 177 SER A C 1
ATOM 1429 O O . SER A 1 177 ? 8.449 24.837 -20.578 1.00 52.72 177 SER A O 1
ATOM 1431 N N . SER A 1 178 ? 9.690 25.159 -18.735 1.00 52.44 178 SER A N 1
ATOM 1432 C CA . SER A 1 178 ? 9.960 26.590 -18.952 1.00 52.44 178 SER A CA 1
ATOM 1433 C C . SER A 1 178 ? 10.869 26.828 -20.167 1.00 52.44 178 SER A C 1
ATOM 1435 O O . SER A 1 178 ? 10.673 27.779 -20.912 1.00 52.44 178 SER A O 1
ATOM 1437 N N . SER A 1 179 ? 11.814 25.919 -20.431 1.00 51.88 179 SER A N 1
ATOM 1438 C CA . SER A 1 179 ? 12.677 25.969 -21.619 1.00 51.88 179 SER A CA 1
ATOM 1439 C C . SER A 1 179 ? 12.000 25.483 -22.911 1.00 51.88 179 SER A C 1
ATOM 1441 O O . SER A 1 179 ? 12.508 25.782 -23.989 1.00 51.88 179 SER A O 1
ATOM 1443 N N . LEU A 1 180 ? 10.881 24.751 -22.832 1.00 49.41 180 LEU A N 1
ATOM 1444 C CA . LEU A 1 180 ? 10.087 24.308 -23.991 1.00 49.41 180 LEU A CA 1
ATOM 1445 C C . LEU A 1 180 ? 9.002 25.334 -24.365 1.00 49.41 180 LEU A C 1
ATOM 1447 O O . LEU A 1 180 ? 8.683 25.480 -25.542 1.00 49.41 180 LEU A O 1
ATOM 1451 N N . ALA A 1 181 ? 8.506 26.114 -23.398 1.00 50.19 181 ALA A N 1
ATOM 1452 C CA . ALA A 1 181 ? 7.573 27.219 -23.629 1.00 50.19 181 ALA A CA 1
ATOM 1453 C C . ALA A 1 181 ? 8.014 28.232 -24.719 1.00 50.19 181 ALA A C 1
ATOM 1455 O O . ALA A 1 181 ? 7.168 28.579 -25.544 1.00 50.19 181 ALA A O 1
ATOM 1456 N N . PRO A 1 182 ? 9.291 28.662 -24.828 1.00 48.38 182 PRO A N 1
ATOM 1457 C CA . PRO A 1 182 ? 9.713 29.523 -25.935 1.00 48.38 182 PRO A CA 1
ATOM 1458 C C . PRO A 1 182 ? 9.756 28.801 -27.294 1.00 48.38 182 PRO A C 1
ATOM 1460 O O . PRO A 1 182 ? 9.612 29.459 -28.315 1.00 48.38 182 PRO A O 1
ATOM 1463 N N . MET A 1 183 ? 9.876 27.465 -27.340 1.00 47.00 183 MET A N 1
ATOM 1464 C CA . MET A 1 183 ? 9.868 26.711 -28.608 1.00 47.00 183 MET A CA 1
ATOM 1465 C C . MET A 1 183 ? 8.462 26.460 -29.167 1.00 47.00 183 MET A C 1
ATOM 1467 O O . MET A 1 183 ? 8.315 26.322 -30.381 1.00 47.00 183 MET A O 1
ATOM 1471 N N . LEU A 1 184 ? 7.427 26.404 -28.319 1.00 47.78 184 LEU A N 1
ATOM 1472 C CA . LEU A 1 184 ? 6.043 26.329 -28.805 1.00 47.78 184 LEU A CA 1
ATOM 1473 C C . LEU A 1 184 ? 5.566 27.659 -29.398 1.00 47.78 184 LEU A C 1
ATOM 1475 O O . LEU A 1 184 ? 4.804 27.636 -30.359 1.00 47.78 184 LEU A O 1
ATOM 1479 N N . HIS A 1 185 ? 6.060 28.794 -28.892 1.00 49.25 185 HIS A N 1
ATOM 1480 C CA . HIS A 1 185 ? 5.773 30.104 -29.482 1.00 49.25 185 HIS A CA 1
ATOM 1481 C C . HIS A 1 185 ? 6.404 30.248 -30.883 1.00 49.25 185 HIS A C 1
ATOM 1483 O O . HIS A 1 185 ? 5.745 30.723 -31.803 1.00 49.25 185 HIS A O 1
ATOM 1489 N N . ASP A 1 186 ? 7.628 29.738 -31.084 1.00 47.53 186 ASP A N 1
ATOM 1490 C CA . ASP A 1 186 ? 8.294 29.694 -32.400 1.00 47.53 186 ASP A CA 1
ATOM 1491 C C . ASP A 1 186 ? 7.592 28.756 -33.407 1.00 47.53 186 ASP A C 1
ATOM 1493 O O . ASP A 1 186 ? 7.533 29.037 -34.608 1.00 47.53 186 ASP A O 1
ATOM 1497 N N . PHE A 1 187 ? 7.039 27.628 -32.940 1.00 48.16 187 PHE A N 1
ATOM 1498 C CA . PHE A 1 187 ? 6.284 26.707 -33.801 1.00 48.16 187 PHE A CA 1
ATOM 1499 C C . PHE A 1 187 ? 4.894 27.247 -34.169 1.00 48.16 187 PHE A C 1
ATOM 1501 O O . PHE A 1 187 ? 4.435 27.019 -35.293 1.00 48.16 187 PHE A O 1
ATOM 1508 N N . GLU A 1 188 ? 4.236 27.978 -33.264 1.00 49.88 188 GLU A N 1
ATOM 1509 C CA . GLU A 1 188 ? 2.947 28.625 -33.531 1.00 49.88 188 GLU A CA 1
ATOM 1510 C C . GLU A 1 188 ? 3.102 29.811 -34.504 1.00 49.88 188 GLU A C 1
ATOM 1512 O O . GLU A 1 188 ? 2.336 29.902 -35.467 1.00 49.88 188 GLU A O 1
ATOM 1517 N N . GLU A 1 189 ? 4.158 30.629 -34.379 1.00 48.06 189 GLU A N 1
ATOM 1518 C CA . GLU A 1 189 ? 4.470 31.691 -35.355 1.00 48.06 189 GLU A CA 1
ATOM 1519 C C . GLU A 1 189 ? 4.808 31.139 -36.750 1.00 48.06 189 GLU A C 1
ATOM 1521 O O . GLU A 1 189 ? 4.321 31.655 -37.761 1.00 48.06 189 GLU A O 1
ATOM 1526 N N . ARG A 1 190 ? 5.571 30.039 -36.846 1.00 43.34 190 ARG A N 1
ATOM 1527 C CA . ARG A 1 190 ? 5.871 29.406 -38.147 1.00 43.34 190 ARG A CA 1
ATOM 1528 C C . ARG A 1 190 ? 4.654 28.791 -38.832 1.00 43.34 190 ARG A C 1
ATOM 1530 O O . ARG A 1 190 ? 4.640 28.708 -40.058 1.00 43.34 190 ARG A O 1
ATOM 1537 N N . SER A 1 191 ? 3.650 28.359 -38.073 1.00 46.00 191 SER A N 1
ATOM 1538 C CA . SER A 1 191 ? 2.403 27.806 -38.617 1.00 46.00 191 SER A CA 1
ATOM 1539 C C . SER A 1 191 ? 1.440 28.903 -39.098 1.00 46.00 191 SER A C 1
ATOM 1541 O O . SER A 1 191 ? 0.695 28.695 -40.056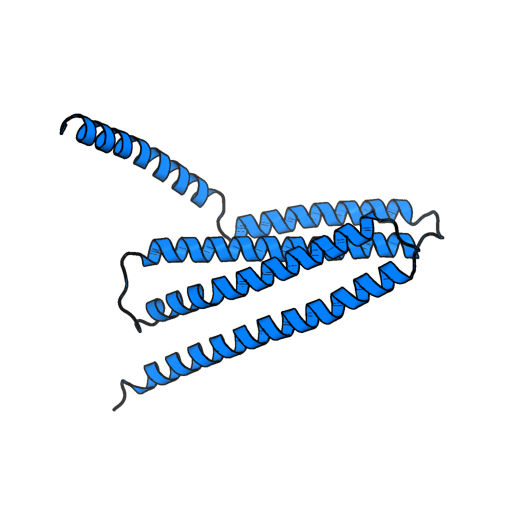 1.00 46.00 191 SER A O 1
ATOM 1543 N N . ALA A 1 192 ? 1.487 30.093 -38.488 1.00 46.31 192 ALA A N 1
ATOM 1544 C CA . ALA A 1 192 ? 0.688 31.251 -38.891 1.00 46.31 192 ALA A CA 1
ATOM 1545 C C . ALA A 1 192 ? 1.247 31.995 -40.120 1.00 46.31 192 ALA A C 1
ATOM 1547 O O . ALA A 1 192 ? 0.472 32.592 -40.859 1.00 46.31 192 ALA A O 1
ATOM 1548 N N . TYR A 1 193 ? 2.560 31.938 -40.369 1.00 38.59 193 TYR A N 1
ATOM 1549 C CA . TYR A 1 193 ? 3.192 32.553 -41.549 1.00 38.59 193 TYR A CA 1
ATOM 1550 C C . TYR A 1 193 ? 3.042 31.727 -42.842 1.00 38.59 193 TYR A C 1
ATOM 1552 O O . TYR A 1 193 ? 3.187 32.256 -43.940 1.00 38.59 193 TYR A O 1
ATOM 1560 N N . ASN A 1 194 ? 2.763 30.425 -42.728 1.00 41.94 194 ASN A N 1
ATOM 1561 C CA . ASN A 1 194 ? 2.678 29.498 -43.865 1.00 41.94 194 ASN A CA 1
ATOM 1562 C C . ASN A 1 194 ? 1.228 29.235 -44.325 1.00 41.94 194 ASN A C 1
ATOM 1564 O O . ASN A 1 194 ? 0.931 28.181 -44.894 1.00 41.94 194 ASN A O 1
ATOM 1568 N N . ARG A 1 195 ? 0.326 30.183 -44.052 1.00 39.81 195 ARG A N 1
ATOM 1569 C CA . ARG A 1 195 ? -1.069 30.210 -44.501 1.00 39.81 195 ARG A CA 1
ATOM 1570 C C . ARG A 1 195 ? -1.384 31.588 -45.073 1.00 39.81 195 ARG A C 1
ATOM 1572 O O . ARG A 1 195 ? -2.142 31.626 -46.065 1.00 39.81 195 ARG A O 1
#

Foldseek 3Di:
DDDVVVVVVVVVVLVVVLVVVLVVLVVVLVVVCVVLVVVLVVVVVVVQDDPVLSVLSVLLNVLSVVLSVLVVVLSVLVSVLVCVVVVVDDDDPCSVVSVVVSLVSVLVSVLSVLVSVLSVVVSVLSVVVSVPVPDPVVPVVSVVVVVVSVVVSVVVNVVSQVVSDPPVVVVVVVVVVVVCVVVVVVVVVVVVVVD

Mean predicted aligned error: 14.1 Å

Organism: NCBI:txid454286

Nearest PDB structures (foldseek):
  4nqi-assembly1_B  TM=3.245E-01  e=9.689E+00  Dictyostelium discoideum

Sequence (195 aa):
MDESLPTLEATTEIFIAERTLNILIIFLTVLGSVILIPTAYLRWRHGRLKETEVIFIVAGYLFFLAHEILLLQILPMIYRLGYVANRLMDPYPAILEERHSAVLLTIVSTIIFFSALWCIKISLLFFFRQLMKGLPNELILWGVVFAYTIVTYIFSFLMALMACGGPSQISKTLNRSSSLAPMLHDFEERSAYNR

Solvent-accessible surface area (backbone atoms only — not comparable to full-atom values): 10894 Å² total; per-residue (Å²): 140,77,79,69,58,68,59,50,53,52,52,49,55,53,52,53,50,54,56,51,51,54,52,48,52,54,49,49,51,52,52,50,47,65,54,48,52,54,55,53,46,58,52,60,72,62,75,77,71,64,74,71,52,59,52,33,50,52,50,21,50,52,30,48,53,53,25,54,55,44,50,67,61,46,49,64,54,54,52,54,52,48,39,44,73,69,67,76,41,83,87,56,94,59,57,66,62,52,49,49,52,51,51,50,51,51,51,53,34,50,53,36,44,53,52,19,54,51,32,47,51,53,36,50,53,56,51,49,54,65,73,51,73,84,55,87,76,52,60,62,57,48,53,51,52,51,51,51,52,52,54,51,48,52,50,53,53,52,48,56,48,51,74,76,57,44,76,70,56,60,54,49,53,52,52,51,51,59,64,43,53,65,54,52,54,55,52,52,53,57,59,64,72,75,111

Radius of gyration: 24.62 Å; Cα contacts (8 Å, |Δi|>4): 75; chains: 1; bounding box: 55×57×77 Å